Protein AF-R1DLC1-F1 (afdb_monomer)

Radius of gyration: 24.25 Å; Cα contacts (8 Å, |Δi|>4): 440; chains: 1; bounding box: 61×59×60 Å

pLDDT: mean 75.34, std 17.23, range [25.62, 98.38]

Mean predicted aligned error: 12.95 Å

Sequence (355 aa):
MVRDPSIRGDFVLVKIDLKNAYNEIDGSALLRRCSERTRLFEQHHLEGQTCRAETSRGGDSATGTQQGGPPSSGAFCIAIQPELAALDAELRPFGGGAWAEMDDIFALGPAAAVFPAVKRFGEAVKASLNLEMQVSKLECFSPEYNLSHCPWREALGAPVGMVLAGFVDAWLRAQVSSIESYIEKTVLSLRAASPHALWAAIYYSCSAKFDFILRHLPPDQTACGYEGVLFDAITARRARLPARMRGLGLRSLEEVAPAAFCACFVEAAERFLDRSTPGGGSERGFFQMLAPLFGHGAFELPYPNSPRLSRFLSGCTTNVNPLGAQLGQLTPTGESFKRAWEGMQREVRGWILGC

Nearest PDB structures (foldseek):
  6ar1-assembly2_D  TM=4.424E-01  e=2.280E-04  Geobacillus stearothermophilus
  9c0j-assembly1_A  TM=5.362E-01  e=2.524E-03  Klebsiella pneumoniae
  6ar1-assembly1_A  TM=4.364E-01  e=8.011E-04  Geobacillus stearothermophilus
  7r08-assembly2_F  TM=4.008E-01  e=1.805E-02  Escherichia phage P2
  7r08-assembly1_D  TM=3.754E-01  e=3.672E-02  Escherichia phage P2

Foldseek 3Di:
DDDFPLAPLQKKKKWWAWPVQQFAWFPVLLLVLVVVPDPVVVVVVVVVVVVVPPDPDDDPRRGGDPVVPPCRLVSQCSRLVVLQVQLQVQQVVQLWGKDDDRRGIMTMGGLVRNLVSSVVSQVCCCVRTVIHIPQAPMAMDDQRYDPVPRVSNVVSVHDHHDPDDCPVVVVLVVLVVVLVVVLVVLCVVPVVPDPVVNCCCCLVPSVVSVLVSLLQDQLVVSQPWDPPDQPDPVLVVQQCDDVVSVHVVDDTCSVCNLVSNLVVVLVLQLQQQWEADPPGRIDHHDRNSCCQQCPPQQNHDDPPVHVNCVSNLVLQPDPDDPVSVSNDHDDPSSVSNNVSVVVVVVVVVCVVVVD

Secondary structure (DSSP, 8-state):
----SSS-TTEEEEEE-BTTHHHHSBHHHHHHHHHHH-THHHHHHHHHGGGTTS-SS----SB---TT-TTHHHHHHHHHHHHHHHHHHHHGGGT-EEEEETTEEEEEEEHHHHHHHHHHHHHHHHHHH-PPB-GGG-EEE-SSS-GGG-HHHHHHTPPP----TTHHHHHHHHHHHHHHHHHHHHHHHHTTT-HHHHHHIIIIIIHHHHHHHHTTS-TTT-------S--SHHHHHHHTS-GGGTS-----HHHHHHHHHHHHHHHHHTTTS-EE-TTS-EEPPS-GGGHHHH-TTTTTSPTTS--TTHHHHHHTT-S--TTTTTS-SPPHHHHHHHHHHHHHHHHHHHHHH--

Solvent-accessible surface area (backbone atoms only — not comparable to full-atom values): 19764 Å² total; per-residue (Å²): 138,82,79,58,78,67,58,61,54,52,34,33,38,36,38,46,38,53,51,61,52,50,57,49,24,34,32,64,48,33,50,54,46,36,50,77,74,35,74,64,49,62,56,51,55,59,52,58,58,67,69,62,80,84,57,101,61,92,78,87,67,71,43,32,40,61,82,89,42,89,62,32,63,61,47,49,45,56,42,50,42,67,53,49,51,50,43,17,62,68,28,38,87,73,66,24,33,46,52,64,62,77,71,53,30,39,39,34,21,39,44,86,53,40,39,59,42,52,51,51,38,37,54,50,39,30,74,63,30,60,33,49,55,39,42,84,62,27,37,36,42,47,97,68,33,68,59,90,77,31,68,48,39,60,74,62,55,38,46,76,30,78,87,45,93,59,48,68,60,52,50,50,50,51,52,50,53,52,50,52,53,48,49,52,50,48,44,68,68,21,61,85,75,33,65,66,59,34,48,48,48,43,62,73,49,50,44,53,56,51,53,60,53,47,26,75,36,50,48,89,72,40,62,74,71,84,78,76,88,51,92,43,74,64,58,42,55,42,34,41,29,46,60,95,72,78,21,68,50,50,70,60,59,56,79,44,25,42,61,39,23,47,49,46,52,49,62,52,54,63,44,23,40,65,28,62,40,99,86,80,49,74,46,86,31,79,41,59,76,47,32,86,52,36,38,83,66,18,64,52,46,63,84,84,81,28,62,41,56,52,48,40,59,51,57,73,73,39,98,76,38,93,69,40,72,36,59,57,79,68,54,74,64,54,51,44,45,50,55,35,49,56,48,54,53,49,50,56,50,51,56,66,74,71,106

Structure (mmCIF, N/CA/C/O backbone):
data_AF-R1DLC1-F1
#
_entry.id   AF-R1DLC1-F1
#
loop_
_atom_site.group_PDB
_atom_site.id
_atom_site.type_symbol
_atom_site.label_atom_id
_atom_site.label_alt_id
_atom_site.label_comp_id
_atom_site.label_asym_id
_atom_site.label_entity_id
_atom_site.label_seq_id
_atom_site.pdbx_PDB_ins_code
_atom_site.Cartn_x
_atom_site.Cartn_y
_atom_site.Cartn_z
_atom_site.occupancy
_atom_site.B_iso_or_equiv
_atom_site.auth_seq_id
_atom_site.auth_comp_id
_atom_site.auth_asym_id
_atom_site.auth_atom_id
_atom_site.pdbx_PDB_model_num
ATOM 1 N N . MET A 1 1 ? -32.971 -14.373 -6.398 1.00 29.78 1 MET A N 1
ATOM 2 C CA . MET A 1 1 ? -31.915 -13.344 -6.295 1.00 29.78 1 MET A CA 1
ATOM 3 C C . MET A 1 1 ? -30.947 -13.810 -5.218 1.00 29.78 1 MET A C 1
ATOM 5 O O . MET A 1 1 ? -31.178 -13.566 -4.043 1.00 29.78 1 MET A O 1
ATOM 9 N N . VAL A 1 2 ? -29.969 -14.631 -5.593 1.00 25.62 2 VAL A N 1
ATOM 10 C CA . VAL A 1 2 ? -28.980 -15.176 -4.651 1.00 25.62 2 VAL A CA 1
ATOM 11 C C . VAL A 1 2 ? -27.797 -14.216 -4.688 1.00 25.62 2 VAL A C 1
ATOM 13 O O . VAL A 1 2 ? -27.223 -14.023 -5.754 1.00 25.62 2 VAL A O 1
ATOM 16 N N . ARG A 1 3 ? -27.529 -13.534 -3.569 1.00 29.66 3 ARG A N 1
ATOM 17 C CA . ARG A 1 3 ? -26.383 -12.626 -3.425 1.00 29.66 3 ARG A CA 1
ATOM 18 C C . ARG A 1 3 ? -25.085 -13.440 -3.489 1.00 29.66 3 ARG A C 1
ATOM 20 O O . ARG A 1 3 ? -25.012 -14.508 -2.882 1.00 29.66 3 ARG A O 1
ATOM 27 N N . ASP A 1 4 ? -24.117 -12.932 -4.243 1.00 34.25 4 ASP A N 1
ATOM 28 C CA . ASP A 1 4 ? -22.755 -13.455 -4.371 1.00 34.25 4 ASP A CA 1
ATOM 29 C C . ASP A 1 4 ? -22.053 -13.451 -2.988 1.00 34.25 4 ASP A C 1
ATOM 31 O O . ASP A 1 4 ? -22.066 -12.420 -2.317 1.00 34.25 4 ASP A O 1
ATOM 35 N N . PRO A 1 5 ? -21.498 -14.576 -2.493 1.00 36.06 5 PRO A N 1
ATOM 36 C CA . PRO A 1 5 ? -20.772 -14.623 -1.220 1.00 36.06 5 PRO A CA 1
ATOM 37 C C . PRO A 1 5 ? -19.314 -14.131 -1.295 1.00 36.06 5 PRO A C 1
ATOM 39 O O . PRO A 1 5 ? -18.671 -14.033 -0.247 1.00 36.06 5 PRO A O 1
ATOM 42 N N . SER A 1 6 ? -18.761 -13.896 -2.493 1.00 43.94 6 SER A N 1
ATOM 43 C CA . SER A 1 6 ? -17.321 -13.670 -2.702 1.00 43.94 6 SER A CA 1
ATOM 44 C C . SER A 1 6 ? -16.899 -12.202 -2.752 1.00 43.94 6 SER A C 1
ATOM 46 O O . SER A 1 6 ? -15.749 -11.893 -2.436 1.00 43.94 6 SER A O 1
ATOM 48 N N . ILE A 1 7 ? -17.837 -11.290 -3.014 1.00 46.94 7 ILE A N 1
ATOM 49 C CA . ILE A 1 7 ? -17.729 -9.880 -2.641 1.00 46.94 7 ILE A CA 1
ATOM 50 C C . ILE A 1 7 ? -18.758 -9.657 -1.547 1.00 46.94 7 ILE A C 1
ATOM 52 O O . ILE A 1 7 ? -19.966 -9.711 -1.758 1.00 46.94 7 ILE A O 1
ATOM 56 N N . ARG A 1 8 ? -18.277 -9.444 -0.325 1.00 61.12 8 ARG A N 1
ATOM 57 C CA . ARG A 1 8 ? -19.153 -9.007 0.753 1.00 61.12 8 ARG A CA 1
ATOM 58 C C . ARG A 1 8 ? -19.625 -7.598 0.401 1.00 61.12 8 ARG A C 1
ATOM 60 O O . ARG A 1 8 ? -18.868 -6.649 0.559 1.00 61.12 8 ARG A O 1
ATOM 67 N N . GLY A 1 9 ? -20.839 -7.473 -0.135 1.00 68.81 9 GLY A N 1
ATOM 68 C CA . GLY A 1 9 ? -21.377 -6.205 -0.651 1.00 68.81 9 GLY A CA 1
ATOM 69 C C . GLY A 1 9 ? -21.515 -5.081 0.385 1.00 68.81 9 GLY A C 1
ATOM 70 O O . GLY A 1 9 ? -21.886 -3.963 0.045 1.00 68.81 9 GLY A O 1
ATOM 71 N N . ASP A 1 10 ? -21.224 -5.360 1.655 1.00 82.81 10 ASP A N 1
ATOM 72 C CA . ASP A 1 10 ? -21.096 -4.403 2.750 1.00 82.81 10 ASP A CA 1
ATOM 73 C C . ASP A 1 10 ? -19.661 -3.896 2.979 1.00 82.81 10 ASP A C 1
ATOM 75 O O . ASP A 1 10 ? -19.463 -2.995 3.799 1.00 82.81 10 ASP A O 1
ATOM 79 N N . PHE A 1 11 ? -18.660 -4.442 2.282 1.00 87.69 11 PHE A N 1
ATOM 80 C CA . PHE A 1 11 ? -17.260 -4.071 2.464 1.00 87.69 11 PHE A CA 1
ATOM 81 C C . PHE A 1 11 ? -16.917 -2.740 1.801 1.00 87.69 11 PHE A C 1
ATOM 83 O O . PHE A 1 11 ? -17.331 -2.431 0.682 1.00 87.69 11 PHE A O 1
ATOM 90 N N . VAL A 1 12 ? -16.087 -1.974 2.499 1.00 88.38 12 VAL A N 1
ATOM 91 C CA . VAL A 1 12 ? -15.518 -0.708 2.048 1.00 88.38 12 VAL A CA 1
ATOM 92 C C . VAL A 1 12 ? -14.023 -0.697 2.340 1.00 88.38 12 VAL A C 1
ATOM 94 O O . VAL A 1 12 ? -13.579 -1.213 3.367 1.00 88.38 12 VAL A O 1
ATOM 97 N N . LEU A 1 13 ? -13.262 -0.098 1.433 1.00 89.50 13 LEU A N 1
ATOM 98 C CA . LEU A 1 13 ? -11.863 0.257 1.618 1.00 89.50 13 LEU A CA 1
ATOM 99 C C . LEU A 1 13 ? -11.786 1.747 1.954 1.00 89.50 13 LEU A C 1
ATOM 101 O O . LEU A 1 13 ? -12.406 2.565 1.272 1.00 89.50 13 LEU A O 1
ATOM 105 N N . VAL A 1 14 ? -11.017 2.098 2.979 1.00 91.75 14 VAL A N 1
ATOM 106 C CA . VAL A 1 14 ? -10.722 3.483 3.350 1.00 91.75 14 VAL A CA 1
ATOM 107 C C . VAL A 1 14 ? -9.212 3.680 3.325 1.00 91.75 14 VAL A C 1
ATOM 109 O O . VAL A 1 14 ? -8.498 3.031 4.090 1.00 91.75 14 VAL A O 1
ATOM 112 N N . LYS A 1 15 ? -8.733 4.574 2.457 1.00 92.75 15 LYS A N 1
ATOM 113 C CA . LYS A 1 15 ? -7.376 5.117 2.519 1.00 92.75 15 LYS A CA 1
ATOM 114 C C . LYS A 1 15 ? -7.360 6.261 3.529 1.00 92.75 15 LYS A C 1
ATOM 116 O O . LYS A 1 15 ? -8.155 7.197 3.419 1.00 92.75 15 LYS A O 1
ATOM 121 N N . ILE A 1 16 ? -6.476 6.161 4.511 1.00 94.88 16 ILE A N 1
ATOM 122 C CA . ILE A 1 16 ? -6.302 7.123 5.591 1.00 94.88 16 ILE A CA 1
ATOM 123 C C . ILE A 1 16 ? -5.122 8.035 5.266 1.00 94.88 16 ILE A C 1
ATOM 125 O O . ILE A 1 16 ? -4.061 7.559 4.879 1.00 94.88 16 ILE A O 1
ATOM 129 N N . ASP A 1 17 ? -5.319 9.340 5.449 1.00 94.19 17 ASP A N 1
ATOM 130 C CA . ASP A 1 17 ? -4.299 10.366 5.243 1.00 94.19 17 ASP A CA 1
ATOM 131 C C . ASP A 1 17 ? -3.955 11.029 6.584 1.00 94.19 17 ASP A C 1
ATOM 133 O O . ASP A 1 17 ? -4.841 11.494 7.315 1.00 94.19 17 ASP A O 1
ATOM 137 N N . LEU A 1 18 ? -2.664 11.050 6.917 1.00 94.62 18 LEU A N 1
ATOM 138 C CA . LEU A 1 18 ? -2.126 11.741 8.084 1.00 94.62 18 LEU A CA 1
ATOM 139 C C . LEU A 1 18 ? -1.407 13.010 7.640 1.00 94.62 18 LEU A C 1
ATOM 141 O O . LEU A 1 18 ? -0.585 13.011 6.723 1.00 94.62 18 LEU A O 1
ATOM 145 N N . LYS A 1 19 ? -1.686 14.115 8.324 1.00 92.75 19 LYS A N 1
ATOM 146 C CA . LYS A 1 19 ? -1.098 15.403 7.992 1.00 92.75 19 LYS A CA 1
ATOM 147 C C . LYS A 1 19 ? 0.399 15.406 8.234 1.00 92.75 19 LYS A C 1
ATOM 149 O O . LYS A 1 19 ? 0.847 15.372 9.375 1.00 92.75 19 LYS A O 1
ATOM 154 N N . ASN A 1 20 ? 1.148 15.506 7.135 1.00 87.75 20 ASN A N 1
ATOM 155 C CA . ASN A 1 20 ? 2.583 15.767 7.136 1.00 87.75 20 ASN A CA 1
ATOM 156 C C . ASN A 1 20 ? 3.329 14.867 8.141 1.00 87.75 20 ASN A C 1
ATOM 158 O O . ASN A 1 20 ? 4.095 15.342 8.983 1.00 87.75 20 ASN A O 1
ATOM 162 N N . ALA A 1 21 ? 3.033 13.565 8.074 1.00 86.56 21 ALA A N 1
ATOM 163 C CA . ALA A 1 21 ? 3.223 12.621 9.170 1.00 86.56 21 ALA A CA 1
ATOM 164 C C . ALA A 1 21 ? 4.661 12.589 9.712 1.00 86.56 21 ALA A C 1
ATOM 166 O O . ALA A 1 21 ? 4.888 12.553 10.919 1.00 86.56 21 ALA A O 1
ATOM 167 N N . TYR A 1 22 ? 5.644 12.693 8.819 1.00 82.25 22 TYR A N 1
ATOM 168 C CA . TYR A 1 22 ? 7.058 12.733 9.176 1.00 82.25 22 TYR A CA 1
ATOM 169 C C . TYR A 1 22 ? 7.457 13.973 9.964 1.00 82.25 22 TYR A C 1
ATOM 171 O O . TYR A 1 22 ? 8.281 13.864 10.864 1.00 82.25 22 TYR A O 1
ATOM 179 N N . ASN A 1 23 ? 6.907 15.137 9.629 1.00 80.44 23 ASN A N 1
ATOM 180 C CA . ASN A 1 23 ? 7.313 16.411 10.217 1.00 80.44 23 ASN A CA 1
ATOM 181 C C . ASN A 1 23 ? 6.499 16.755 11.477 1.00 80.44 23 ASN A C 1
ATOM 183 O O . ASN A 1 23 ? 7.003 17.452 12.356 1.00 80.44 23 ASN A O 1
ATOM 187 N N . GLU A 1 24 ? 5.254 16.277 11.569 1.00 86.81 24 GLU A N 1
ATOM 188 C CA . GLU A 1 24 ? 4.325 16.620 12.657 1.00 86.81 24 GLU A CA 1
ATOM 189 C C . GLU A 1 24 ? 4.295 15.597 13.806 1.00 86.81 24 GLU A C 1
ATOM 191 O O . GLU A 1 24 ? 3.749 15.902 14.865 1.00 86.81 24 GLU A O 1
ATOM 196 N N . ILE A 1 25 ? 4.892 14.409 13.641 1.00 86.50 25 ILE A N 1
ATOM 197 C CA . ILE A 1 25 ? 4.914 13.383 14.696 1.00 86.50 25 ILE A CA 1
ATOM 198 C C . ILE A 1 25 ? 5.629 13.878 15.960 1.00 86.50 25 ILE A C 1
ATOM 200 O O . ILE A 1 25 ? 6.669 14.534 15.888 1.00 86.50 25 ILE A O 1
ATOM 204 N N . ASP A 1 26 ? 5.095 13.547 17.134 1.00 85.75 26 ASP A N 1
ATOM 205 C CA . ASP A 1 26 ? 5.721 13.889 18.411 1.00 85.75 26 ASP A CA 1
ATOM 206 C C . ASP A 1 26 ? 7.071 13.171 18.583 1.00 85.75 26 ASP A C 1
ATOM 208 O O . ASP A 1 26 ? 7.145 11.937 18.616 1.00 85.75 26 ASP A O 1
ATOM 212 N N . GLY A 1 27 ? 8.152 13.949 18.707 1.00 78.50 27 GLY A N 1
ATOM 213 C CA . GLY A 1 27 ? 9.508 13.407 18.778 1.00 78.50 27 GLY A CA 1
ATOM 214 C C . GLY A 1 27 ? 9.747 12.590 20.048 1.00 78.50 27 GLY A C 1
ATOM 215 O O . GLY A 1 27 ? 10.421 11.561 20.008 1.00 78.50 27 GLY A O 1
ATOM 216 N N . SER A 1 28 ? 9.148 12.991 21.173 1.00 79.31 28 SER A N 1
ATOM 217 C CA . SER A 1 28 ? 9.313 12.296 22.453 1.00 79.31 28 SER A CA 1
ATOM 218 C C . SER A 1 28 ? 8.623 10.929 22.456 1.00 79.31 28 SER A C 1
ATOM 220 O O . SER A 1 28 ? 9.203 9.930 22.892 1.00 79.31 28 SER A O 1
ATOM 222 N N . ALA A 1 29 ? 7.411 10.857 21.902 1.00 84.25 29 ALA A N 1
ATOM 223 C CA . ALA A 1 29 ? 6.642 9.634 21.769 1.00 84.25 29 ALA A CA 1
ATOM 224 C C . ALA A 1 29 ? 7.327 8.660 20.808 1.00 84.25 29 ALA A C 1
ATOM 226 O O . ALA A 1 29 ? 7.430 7.471 21.120 1.00 84.25 29 ALA A O 1
ATOM 227 N N . LEU A 1 30 ? 7.843 9.169 19.686 1.00 84.69 30 LEU A N 1
ATOM 228 C CA . LEU A 1 30 ? 8.610 8.396 18.716 1.00 84.69 30 LEU A CA 1
ATOM 229 C C . LEU A 1 30 ? 9.878 7.805 19.341 1.00 84.69 30 LEU A C 1
ATOM 231 O O . LEU A 1 30 ? 10.089 6.596 19.244 1.00 84.69 30 LEU A O 1
ATOM 235 N N . LEU A 1 31 ? 10.689 8.620 20.023 1.00 79.94 31 LEU A N 1
ATOM 236 C CA . LEU A 1 31 ? 11.930 8.160 20.655 1.00 79.94 31 LEU A CA 1
ATOM 237 C C . LEU A 1 31 ? 11.670 7.119 21.739 1.00 79.94 31 LEU A C 1
ATOM 239 O O . LEU A 1 31 ? 12.340 6.088 21.763 1.00 79.94 31 LEU A O 1
ATOM 243 N N . ARG A 1 32 ? 10.657 7.345 22.582 1.00 83.44 32 ARG A N 1
ATOM 244 C CA . ARG A 1 32 ? 10.232 6.380 23.602 1.00 83.44 32 ARG A CA 1
ATOM 245 C C . ARG A 1 32 ? 9.831 5.040 22.979 1.00 83.44 32 ARG A C 1
ATOM 247 O O . ARG A 1 32 ? 10.292 3.996 23.423 1.00 83.44 32 ARG A O 1
ATOM 254 N N . ARG A 1 33 ? 9.005 5.047 21.927 1.00 87.19 33 ARG A N 1
ATOM 255 C CA . ARG A 1 33 ? 8.583 3.803 21.252 1.00 87.19 33 ARG A CA 1
ATOM 256 C C . ARG A 1 33 ? 9.750 3.085 20.579 1.00 87.19 33 ARG A C 1
ATOM 258 O O . ARG A 1 33 ? 9.797 1.857 20.561 1.00 87.19 33 ARG A O 1
ATOM 265 N N . CYS A 1 34 ? 10.706 3.837 20.041 1.00 81.50 34 CYS A N 1
ATOM 266 C CA . CYS A 1 34 ? 11.904 3.263 19.444 1.00 81.50 34 CYS A CA 1
ATOM 267 C C . CYS A 1 34 ? 12.819 2.613 20.493 1.00 81.50 34 CYS A C 1
ATOM 269 O O . CYS A 1 34 ? 13.268 1.485 20.274 1.00 81.50 34 CYS A O 1
ATOM 271 N N . SER A 1 35 ? 13.050 3.266 21.638 1.00 78.56 35 SER A N 1
ATOM 272 C CA . SER A 1 35 ? 13.906 2.725 22.706 1.00 78.56 35 SER A CA 1
ATOM 273 C C . SER A 1 35 ? 13.321 1.465 23.355 1.00 78.56 35 SER A C 1
ATOM 275 O O . SER A 1 35 ? 14.067 0.557 23.722 1.00 78.56 35 SER A O 1
ATOM 277 N N . GLU A 1 36 ? 11.991 1.343 23.404 1.00 81.94 36 GLU A N 1
ATOM 278 C CA . GLU A 1 36 ? 11.291 0.129 23.851 1.00 81.94 36 GLU A CA 1
ATOM 279 C C . GLU A 1 36 ? 11.505 -1.081 22.920 1.00 81.94 36 GLU A C 1
ATOM 281 O O . GLU A 1 36 ? 11.394 -2.228 23.357 1.00 81.94 36 GLU A O 1
ATOM 286 N N . ARG A 1 37 ? 11.802 -0.855 21.632 1.00 75.38 37 ARG A N 1
ATOM 287 C CA . ARG A 1 37 ? 11.969 -1.921 20.627 1.00 75.38 37 ARG A CA 1
ATOM 288 C C . ARG A 1 37 ? 13.419 -2.280 20.362 1.00 75.38 37 ARG A C 1
ATOM 290 O O . ARG A 1 37 ? 13.716 -3.448 20.117 1.00 75.38 37 ARG A O 1
ATOM 297 N N . THR A 1 38 ? 14.317 -1.302 20.372 1.00 64.75 38 THR A N 1
ATOM 298 C CA . THR A 1 38 ? 15.733 -1.545 20.116 1.00 64.75 38 THR A CA 1
ATOM 299 C C . THR A 1 38 ? 16.614 -0.480 20.753 1.00 64.75 38 THR A C 1
ATOM 301 O O . THR A 1 38 ? 16.413 0.718 20.568 1.00 64.75 38 THR A O 1
ATOM 304 N N . ARG A 1 39 ? 17.669 -0.928 21.443 1.00 56.41 39 ARG A N 1
ATOM 305 C CA . ARG A 1 39 ? 18.716 -0.041 21.979 1.00 56.41 39 ARG A CA 1
ATOM 306 C C . ARG A 1 39 ? 19.553 0.627 20.878 1.00 56.41 39 ARG A C 1
ATOM 308 O O . ARG A 1 39 ? 20.238 1.603 21.147 1.00 56.41 39 ARG A O 1
ATOM 315 N N . LEU A 1 40 ? 19.488 0.133 19.636 1.00 51.81 40 LEU A N 1
ATOM 316 C CA . LEU A 1 40 ? 20.232 0.689 18.495 1.00 51.81 40 LEU A CA 1
ATOM 317 C C . LEU A 1 40 ? 19.690 2.050 18.036 1.00 51.81 40 LEU A C 1
ATOM 319 O O . LEU A 1 40 ? 20.424 2.833 17.436 1.00 51.81 40 LEU A O 1
ATOM 323 N N . PHE A 1 41 ? 18.420 2.358 18.321 1.00 52.22 41 PHE A N 1
ATOM 324 C CA . PHE A 1 41 ? 17.830 3.625 17.888 1.00 52.22 41 PHE A CA 1
ATOM 325 C C . PHE A 1 41 ? 18.401 4.823 18.656 1.00 52.22 41 PHE A C 1
ATOM 327 O O . PHE A 1 41 ? 18.549 5.902 18.086 1.00 52.22 41 PHE A O 1
ATOM 334 N N . GLU A 1 42 ? 18.794 4.621 19.918 1.00 52.50 42 GLU A N 1
ATOM 335 C CA . GLU A 1 42 ? 19.488 5.639 20.715 1.00 52.50 42 GLU A CA 1
ATOM 336 C C . GLU A 1 42 ? 20.831 6.023 20.071 1.00 52.50 42 GLU A C 1
ATOM 338 O O . GLU A 1 42 ? 21.136 7.210 19.970 1.00 52.50 42 GLU A O 1
ATOM 343 N N . GLN A 1 43 ? 21.590 5.051 19.544 1.00 49.50 43 GLN A N 1
ATOM 344 C CA . GLN A 1 43 ? 22.858 5.316 18.850 1.00 49.50 43 GLN A CA 1
ATOM 345 C C . GLN A 1 43 ? 22.655 6.047 17.514 1.00 49.50 43 GLN A C 1
ATOM 347 O O . GLN A 1 43 ? 23.344 7.029 17.251 1.00 49.50 43 GLN A O 1
ATOM 352 N N . HIS A 1 44 ? 21.676 5.643 16.697 1.00 51.47 44 HIS A N 1
ATOM 353 C CA . HIS A 1 44 ? 21.456 6.278 15.392 1.00 51.47 44 HIS A CA 1
ATOM 354 C C . HIS A 1 44 ? 20.755 7.638 15.459 1.00 51.47 44 HIS A C 1
ATOM 356 O O . HIS A 1 44 ? 20.963 8.461 14.571 1.00 51.47 44 HIS A O 1
ATOM 362 N N . HIS A 1 45 ? 19.946 7.924 16.484 1.00 51.94 45 HIS A N 1
ATOM 363 C CA . HIS A 1 45 ? 19.397 9.271 16.662 1.00 51.94 45 HIS A CA 1
ATOM 364 C C . HIS A 1 45 ? 20.482 10.263 17.116 1.00 51.94 45 HIS A C 1
ATOM 366 O O . HIS A 1 45 ? 20.506 11.401 16.645 1.00 51.94 45 HIS A O 1
ATOM 372 N N . LEU A 1 46 ? 21.436 9.812 17.943 1.00 49.59 46 LEU A N 1
ATOM 373 C CA . LEU A 1 46 ? 22.647 10.572 18.276 1.00 49.59 46 LEU A CA 1
ATOM 374 C C . LEU A 1 46 ? 23.532 10.809 17.037 1.00 49.59 46 LEU A C 1
ATOM 376 O O . LEU A 1 46 ? 24.041 11.912 16.856 1.00 49.59 46 LEU A O 1
ATOM 380 N N . GLU A 1 47 ? 23.654 9.829 16.136 1.00 42.59 47 GLU A N 1
ATOM 381 C CA . GLU A 1 47 ? 24.388 9.983 14.866 1.00 42.59 47 GLU A CA 1
ATOM 382 C C . GLU A 1 47 ? 23.610 10.784 13.796 1.00 42.59 47 GLU A C 1
ATOM 384 O O . GLU A 1 47 ? 24.198 11.468 12.957 1.00 42.59 47 GLU A O 1
ATOM 389 N N . GLY A 1 48 ? 22.276 10.794 13.829 1.00 44.94 48 GLY A N 1
ATOM 390 C CA . GLY A 1 48 ? 21.449 11.656 12.976 1.00 44.94 48 GLY A CA 1
ATOM 391 C C . GLY A 1 48 ? 21.603 13.141 13.320 1.00 44.94 48 GLY A C 1
ATOM 392 O O . GLY A 1 48 ? 21.518 13.999 12.442 1.00 44.94 48 GLY A O 1
ATOM 393 N N . GLN A 1 49 ? 21.937 13.455 14.577 1.00 47.69 49 GLN A N 1
ATOM 394 C CA . GLN A 1 49 ? 22.346 14.805 14.966 1.00 47.69 49 GLN A CA 1
ATOM 395 C C . GLN A 1 49 ? 23.719 15.201 14.394 1.00 47.69 49 GLN A C 1
ATOM 397 O O . GLN A 1 49 ? 23.988 16.396 14.285 1.00 47.69 49 GLN A O 1
ATOM 402 N N . THR A 1 50 ? 24.572 14.259 13.964 1.00 37.69 50 THR A N 1
ATOM 403 C CA . THR A 1 50 ? 25.853 14.583 13.301 1.00 37.69 50 THR A CA 1
ATOM 404 C C . THR A 1 50 ? 25.725 15.029 11.840 1.00 37.69 50 THR A C 1
ATOM 406 O O . THR A 1 50 ? 26.689 15.563 11.298 1.00 37.69 5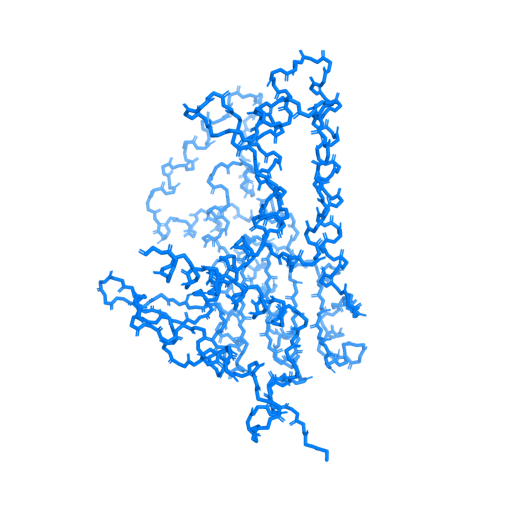0 THR A O 1
ATOM 409 N N . CYS A 1 51 ? 24.538 14.971 11.220 1.00 34.38 51 CYS A N 1
ATOM 410 C CA . CYS A 1 51 ? 24.279 15.663 9.945 1.00 34.38 51 CYS A CA 1
ATOM 411 C C . CYS A 1 51 ? 24.065 17.190 10.104 1.00 34.38 51 CYS A C 1
ATOM 413 O O . CYS A 1 51 ? 23.744 17.875 9.136 1.00 34.38 51 CYS A O 1
ATOM 415 N N . ARG A 1 52 ? 24.293 17.759 11.301 1.00 43.06 52 ARG A N 1
ATOM 416 C CA . ARG A 1 52 ? 24.223 19.204 11.627 1.00 43.06 52 ARG A CA 1
ATOM 417 C C . ARG A 1 52 ? 25.303 20.095 10.972 1.00 43.06 52 ARG A C 1
ATOM 419 O O . ARG A 1 52 ? 25.477 21.233 11.398 1.00 43.06 52 ARG A O 1
ATOM 426 N N . ALA A 1 53 ? 26.028 19.641 9.950 1.00 36.12 53 ALA A N 1
ATOM 427 C CA . ALA A 1 53 ? 27.131 20.422 9.380 1.00 36.12 53 ALA A CA 1
ATOM 428 C C . ALA A 1 53 ? 26.718 21.521 8.371 1.00 36.12 53 ALA A C 1
ATOM 430 O O . ALA A 1 53 ? 27.561 22.349 8.039 1.00 36.12 53 ALA A O 1
ATOM 431 N N . GLU A 1 54 ? 25.463 21.586 7.898 1.00 38.81 54 GLU A N 1
ATOM 432 C CA . GLU A 1 54 ? 25.101 22.497 6.786 1.00 38.81 54 GLU A CA 1
ATOM 433 C C . GLU A 1 54 ? 24.146 23.655 7.127 1.00 38.81 54 GLU A C 1
ATOM 435 O O . GLU A 1 54 ? 23.965 24.552 6.305 1.00 38.81 54 GLU A O 1
ATOM 440 N N . THR A 1 55 ? 23.576 23.730 8.336 1.00 39.84 55 THR A N 1
ATOM 441 C CA . THR A 1 55 ? 22.710 24.866 8.714 1.00 39.84 55 THR A CA 1
ATOM 442 C C . THR A 1 55 ? 23.117 25.466 10.055 1.00 39.84 55 THR A C 1
ATOM 444 O O . THR A 1 55 ? 23.077 24.809 11.090 1.00 39.84 55 THR A O 1
ATOM 447 N N . SER A 1 56 ? 23.476 26.748 10.041 1.00 36.16 56 SER A N 1
ATOM 448 C CA . SER A 1 56 ? 24.066 27.541 11.131 1.00 36.16 56 SER A CA 1
ATOM 449 C C . SER A 1 56 ? 23.135 27.878 12.312 1.00 36.16 56 SER A C 1
ATOM 451 O O . SER A 1 56 ? 23.320 28.897 12.978 1.00 36.16 56 SER A O 1
ATOM 453 N N . ARG A 1 57 ? 22.126 27.053 12.609 1.00 41.09 57 ARG A N 1
ATOM 454 C CA . ARG A 1 57 ? 21.225 27.252 13.756 1.00 41.09 57 ARG A CA 1
ATOM 455 C C . ARG A 1 57 ? 21.062 25.945 14.527 1.00 41.09 57 ARG A C 1
ATOM 457 O O . ARG A 1 57 ? 20.643 24.943 13.958 1.00 41.09 57 ARG A O 1
ATOM 464 N N . GLY A 1 58 ? 21.418 25.969 15.815 1.00 41.09 58 GLY A N 1
ATOM 465 C CA . GLY A 1 58 ? 21.249 24.846 16.741 1.00 41.09 58 GLY A CA 1
ATOM 466 C C . GLY A 1 58 ? 19.804 24.350 16.725 1.00 41.09 58 GLY A C 1
ATOM 467 O O . GLY A 1 58 ? 18.885 25.115 17.001 1.00 41.09 58 GLY A O 1
ATOM 468 N N . GLY A 1 59 ? 19.617 23.102 16.298 1.00 45.91 59 GLY A N 1
ATOM 469 C CA . GLY A 1 59 ? 18.313 22.537 15.958 1.00 45.91 59 GLY A CA 1
ATOM 470 C C . GLY A 1 59 ? 17.795 21.585 17.022 1.00 45.91 59 GLY A C 1
ATOM 471 O O . GLY A 1 59 ? 17.930 20.374 16.858 1.00 45.91 59 GLY A O 1
ATOM 472 N N . ASP A 1 60 ? 17.240 22.106 18.106 1.00 51.91 60 ASP A N 1
ATOM 473 C CA . ASP A 1 60 ? 16.430 21.294 19.012 1.00 51.91 60 ASP A CA 1
ATOM 474 C C . ASP A 1 60 ? 15.017 21.246 18.418 1.00 51.91 60 ASP A C 1
ATOM 476 O O . ASP A 1 60 ? 14.255 22.206 18.526 1.00 51.91 60 ASP A O 1
ATOM 480 N N . SER A 1 61 ? 14.694 20.167 17.697 1.00 54.12 61 SER A N 1
ATOM 481 C CA . SER A 1 61 ? 13.340 19.948 17.177 1.00 54.12 61 SER A CA 1
ATOM 482 C C . SER A 1 61 ? 12.563 19.072 18.150 1.00 54.12 61 SER A C 1
ATOM 484 O O . SER A 1 61 ? 12.969 17.946 18.428 1.00 54.12 61 SER A O 1
ATOM 486 N N . ALA A 1 62 ? 11.445 19.581 18.670 1.00 57.09 62 ALA A N 1
ATOM 487 C CA . ALA A 1 62 ? 10.550 18.817 19.544 1.00 57.09 62 ALA A CA 1
ATOM 488 C C . ALA A 1 62 ? 9.632 17.857 18.758 1.00 57.09 62 ALA A C 1
ATOM 490 O O . ALA A 1 62 ? 9.026 16.954 19.334 1.00 57.09 62 ALA A O 1
ATOM 491 N N . THR A 1 63 ? 9.531 18.050 17.441 1.00 57.31 63 THR A N 1
ATOM 492 C CA . THR A 1 63 ? 8.669 17.283 16.540 1.00 57.31 63 THR A CA 1
ATOM 493 C C . THR A 1 63 ? 9.449 16.765 15.339 1.00 57.31 63 THR A C 1
ATOM 495 O O . THR A 1 63 ? 10.448 17.351 14.912 1.00 57.31 63 THR A O 1
ATOM 498 N N . GLY A 1 64 ? 8.933 15.690 14.765 1.00 59.09 64 GLY A N 1
ATOM 499 C CA . GLY A 1 64 ? 9.303 15.202 13.456 1.00 59.09 64 GLY A CA 1
ATOM 500 C C . GLY A 1 64 ? 10.557 14.336 13.403 1.00 59.09 64 GLY A C 1
ATOM 501 O O . GLY A 1 64 ? 11.406 14.301 14.291 1.00 59.09 64 GLY A O 1
ATOM 502 N N . THR A 1 65 ? 10.666 13.646 12.279 1.00 63.19 65 THR A N 1
ATOM 503 C CA . THR A 1 65 ? 11.897 13.071 11.747 1.00 63.19 65 THR A CA 1
ATOM 504 C C . THR A 1 65 ? 12.243 13.843 10.478 1.00 63.19 65 THR A C 1
ATOM 506 O O . THR A 1 65 ? 11.348 14.312 9.774 1.00 63.19 65 THR A O 1
ATOM 509 N N . GLN A 1 66 ? 13.527 14.014 10.159 1.00 65.88 66 GLN A N 1
ATOM 510 C CA . GLN A 1 66 ? 13.899 14.700 8.921 1.00 65.88 66 GLN A CA 1
ATOM 511 C C . GLN A 1 66 ? 13.432 13.866 7.722 1.00 65.88 66 GLN A C 1
ATOM 513 O O . GLN A 1 66 ? 13.915 12.750 7.518 1.00 65.88 66 GLN A O 1
ATOM 518 N N . GLN A 1 67 ? 12.492 14.377 6.926 1.00 62.59 67 GLN A N 1
ATOM 519 C CA . GLN A 1 67 ? 12.018 13.674 5.735 1.00 62.59 67 GLN A CA 1
ATOM 520 C C . GLN A 1 67 ? 13.181 13.448 4.754 1.00 62.59 67 GLN A C 1
ATOM 522 O O . GLN A 1 67 ? 13.965 14.355 4.483 1.00 62.59 67 GLN A O 1
ATOM 527 N N . GLY A 1 68 ? 13.323 12.216 4.259 1.00 62.72 68 GLY A N 1
ATOM 528 C CA . GLY A 1 68 ? 14.478 11.798 3.451 1.00 62.72 68 GLY A CA 1
ATOM 529 C C . GLY A 1 68 ? 15.711 11.388 4.267 1.00 62.72 68 GLY A C 1
ATOM 530 O O . GLY A 1 68 ? 16.674 10.881 3.697 1.00 62.72 68 GLY A O 1
ATOM 531 N N . GLY A 1 69 ? 15.676 11.545 5.593 1.00 65.12 69 GLY A N 1
ATOM 532 C CA . GLY A 1 69 ? 16.667 10.965 6.491 1.00 65.12 69 GLY A CA 1
ATOM 533 C C . GLY A 1 69 ? 16.592 9.431 6.470 1.00 65.12 69 GLY A C 1
ATOM 534 O O . GLY A 1 69 ? 15.491 8.886 6.588 1.00 65.12 69 GLY A O 1
ATOM 535 N N . PRO A 1 70 ? 17.728 8.710 6.381 1.00 64.06 70 PRO A N 1
ATOM 536 C CA . PRO A 1 70 ? 17.736 7.247 6.368 1.00 64.06 70 PRO A CA 1
ATOM 537 C C . PRO A 1 70 ? 16.948 6.561 7.504 1.00 64.06 70 PRO A C 1
ATOM 539 O O . PRO A 1 70 ? 16.266 5.577 7.216 1.00 64.06 70 PRO A O 1
ATOM 542 N N . PRO A 1 71 ? 16.968 7.036 8.772 1.00 73.50 71 PRO A N 1
ATOM 543 C CA . PRO A 1 71 ? 16.241 6.356 9.846 1.00 73.50 71 PRO A CA 1
ATOM 544 C C . PRO A 1 71 ? 14.752 6.731 9.917 1.00 73.50 71 PRO A C 1
ATOM 546 O O . PRO A 1 71 ? 13.997 6.065 10.624 1.00 73.50 71 PRO A O 1
ATOM 549 N N . SER A 1 72 ? 14.315 7.779 9.214 1.00 75.94 72 SER A N 1
ATOM 550 C CA . SER A 1 72 ? 13.029 8.445 9.449 1.00 75.94 72 SER A CA 1
ATOM 551 C C . SER A 1 72 ? 11.826 7.532 9.215 1.00 75.94 72 SER A C 1
ATOM 553 O O . SER A 1 72 ? 10.963 7.423 10.084 1.00 75.94 72 SER A O 1
ATOM 555 N N . SER A 1 73 ? 11.791 6.806 8.091 1.00 81.94 73 SER A N 1
ATOM 556 C CA . SER A 1 73 ? 10.685 5.880 7.791 1.00 81.94 73 SER A CA 1
ATOM 557 C C . SER A 1 73 ? 10.635 4.703 8.756 1.00 81.94 73 SER A C 1
ATOM 559 O O . SER A 1 73 ? 9.556 4.323 9.198 1.00 81.94 73 SER A O 1
ATOM 561 N N . GLY A 1 74 ? 11.791 4.160 9.146 1.00 82.94 74 GLY A N 1
ATOM 562 C CA . GLY A 1 74 ? 11.844 3.088 10.141 1.00 82.94 74 GLY A CA 1
ATOM 563 C C . GLY A 1 74 ? 11.310 3.544 11.500 1.00 82.94 74 GLY A C 1
ATOM 564 O O . GLY A 1 74 ? 10.496 2.849 12.106 1.00 82.94 74 GLY A O 1
ATOM 565 N N . ALA A 1 75 ? 11.715 4.738 11.943 1.00 81.81 75 ALA A N 1
ATOM 566 C CA . ALA A 1 75 ? 11.243 5.345 13.186 1.00 81.81 75 ALA A CA 1
ATOM 567 C C . ALA A 1 75 ? 9.728 5.559 13.180 1.00 81.81 75 ALA A C 1
ATOM 569 O O . ALA A 1 75 ? 9.043 5.198 14.135 1.00 81.81 75 ALA A O 1
ATOM 570 N N . PHE A 1 76 ? 9.211 6.124 12.085 1.00 87.81 76 PHE A N 1
ATOM 571 C CA . PHE A 1 76 ? 7.787 6.369 11.909 1.00 87.81 76 PHE A CA 1
ATOM 572 C C . PHE A 1 76 ? 6.988 5.063 11.984 1.00 87.81 76 PHE A C 1
ATOM 574 O O . PHE A 1 76 ? 6.039 4.970 12.762 1.00 87.81 76 PHE A O 1
ATOM 581 N N . CYS A 1 77 ? 7.420 4.029 11.254 1.00 90.06 77 CYS A N 1
ATOM 582 C CA . CYS A 1 77 ? 6.772 2.720 11.271 1.00 90.06 77 CYS A CA 1
ATOM 583 C C . CYS A 1 77 ? 6.763 2.100 12.674 1.00 90.06 77 CYS A C 1
ATOM 585 O O . CYS A 1 77 ? 5.732 1.599 13.112 1.00 90.06 77 CYS A O 1
ATOM 587 N N . ILE A 1 78 ? 7.878 2.163 13.413 1.00 88.19 78 ILE A N 1
ATOM 588 C CA . ILE A 1 78 ? 7.928 1.686 14.806 1.00 88.19 78 ILE A CA 1
ATOM 589 C C . ILE A 1 78 ? 6.947 2.470 15.677 1.00 88.19 78 ILE A C 1
ATOM 591 O O . ILE A 1 78 ? 6.236 1.877 16.493 1.00 88.19 78 ILE A O 1
ATOM 595 N N . ALA A 1 79 ? 6.914 3.792 15.503 1.00 89.94 79 ALA A N 1
ATOM 596 C CA . ALA A 1 79 ? 6.072 4.665 16.289 1.00 89.94 79 ALA A CA 1
ATOM 597 C C . ALA A 1 79 ? 4.591 4.361 16.055 1.00 89.94 79 ALA A C 1
ATOM 599 O O . ALA A 1 79 ? 3.901 4.153 17.035 1.00 89.94 79 ALA A O 1
ATOM 600 N N . ILE A 1 80 ? 4.095 4.270 14.821 1.00 94.31 80 ILE A N 1
ATOM 601 C CA . ILE A 1 80 ? 2.655 4.097 14.538 1.00 94.31 80 ILE A CA 1
ATOM 602 C C . ILE A 1 80 ? 2.130 2.660 14.696 1.00 94.31 80 ILE A C 1
ATOM 604 O O . ILE A 1 80 ? 0.920 2.433 14.761 1.00 94.31 80 ILE A O 1
ATOM 608 N N . GLN A 1 81 ? 3.028 1.673 14.774 1.00 93.88 81 GLN A N 1
ATOM 609 C CA . GLN A 1 81 ? 2.667 0.255 14.785 1.00 93.88 81 GLN A CA 1
ATOM 610 C C . GLN A 1 81 ? 1.607 -0.145 15.833 1.00 93.88 81 GLN A C 1
ATOM 612 O O . GLN A 1 81 ? 0.763 -0.978 15.495 1.00 93.88 81 GLN A O 1
ATOM 617 N N . PRO A 1 82 ? 1.605 0.370 17.083 1.00 95.31 82 PRO A N 1
ATOM 618 C CA . PRO A 1 82 ? 0.590 -0.003 18.070 1.00 95.31 82 PRO A CA 1
ATOM 619 C C . PRO A 1 82 ? -0.838 0.351 17.634 1.00 95.31 82 PRO A C 1
ATOM 621 O O . PRO A 1 82 ? -1.732 -0.488 17.741 1.00 95.31 82 PRO A O 1
ATOM 624 N N . GLU A 1 83 ? -1.054 1.557 17.106 1.00 97.38 83 GLU A N 1
ATOM 625 C CA . GLU A 1 83 ? -2.367 2.013 16.642 1.00 97.38 83 GLU A CA 1
ATOM 626 C C . GLU A 1 83 ? -2.796 1.264 15.379 1.00 97.38 83 GLU A C 1
ATOM 628 O O . GLU A 1 83 ? -3.952 0.855 15.269 1.00 97.38 83 GLU A O 1
ATOM 633 N N . LEU A 1 84 ? -1.861 1.015 14.455 1.00 96.69 84 LEU A N 1
ATOM 634 C CA . LEU A 1 84 ? -2.136 0.226 13.254 1.00 96.69 84 LEU A CA 1
ATOM 635 C C . LEU A 1 84 ? -2.534 -1.216 13.606 1.00 96.69 84 LEU A C 1
ATOM 637 O O . LEU A 1 84 ? -3.496 -1.749 13.055 1.00 96.69 84 LEU A O 1
ATOM 641 N N . ALA A 1 85 ? -1.833 -1.840 14.557 1.00 95.12 85 ALA A N 1
ATOM 642 C CA . ALA A 1 85 ? -2.145 -3.189 15.021 1.00 95.12 85 ALA A CA 1
ATOM 643 C C . ALA A 1 85 ? -3.507 -3.262 15.729 1.00 95.12 85 ALA A C 1
ATOM 645 O O . ALA A 1 85 ? -4.212 -4.261 15.586 1.00 95.12 85 ALA A O 1
ATOM 646 N N . ALA A 1 86 ? -3.891 -2.218 16.470 1.00 97.50 86 ALA A N 1
ATOM 647 C CA . ALA A 1 86 ? -5.208 -2.130 17.092 1.00 97.50 86 ALA A CA 1
ATOM 648 C C . ALA A 1 86 ? -6.324 -2.020 16.042 1.00 97.50 86 ALA A C 1
ATOM 650 O O . ALA A 1 86 ? -7.313 -2.747 16.131 1.00 97.50 86 ALA A O 1
ATOM 651 N N . LEU A 1 87 ? -6.138 -1.177 15.019 1.00 97.88 87 LEU A N 1
ATOM 652 C CA . LEU A 1 87 ? -7.071 -1.049 13.898 1.00 97.88 87 LEU A CA 1
ATOM 653 C C . LEU A 1 87 ? -7.232 -2.377 13.140 1.00 97.88 87 LEU A C 1
ATOM 655 O O . LEU A 1 87 ? -8.351 -2.821 12.892 1.00 97.88 87 LEU A O 1
ATOM 659 N N . ASP A 1 88 ? -6.123 -3.046 12.823 1.00 95.44 88 ASP A N 1
ATOM 660 C CA . ASP A 1 88 ? -6.137 -4.364 12.184 1.00 95.44 88 ASP A CA 1
ATOM 661 C C . ASP A 1 88 ? -6.870 -5.412 13.041 1.00 95.44 88 ASP A C 1
ATOM 663 O O . ASP A 1 88 ? -7.747 -6.121 12.542 1.00 95.44 88 ASP A O 1
ATOM 667 N N . ALA A 1 89 ? -6.562 -5.487 14.340 1.00 94.94 89 ALA A N 1
ATOM 668 C CA . ALA A 1 89 ? -7.195 -6.425 15.263 1.00 94.94 89 ALA A CA 1
ATOM 669 C C . ALA A 1 89 ? -8.710 -6.205 15.386 1.00 94.94 89 ALA A C 1
ATOM 671 O O . ALA A 1 89 ? -9.454 -7.175 15.529 1.00 94.94 89 ALA A O 1
ATOM 672 N N . GLU A 1 90 ? -9.168 -4.956 15.306 1.00 96.38 90 GLU A N 1
ATOM 673 C CA . GLU A 1 90 ? -10.583 -4.599 15.391 1.00 96.38 90 GLU A CA 1
ATOM 674 C C . GLU A 1 90 ? -11.381 -5.052 14.156 1.00 96.38 90 GLU A C 1
ATOM 676 O O . GLU A 1 90 ? -12.516 -5.515 14.276 1.00 96.38 90 GLU A O 1
ATOM 681 N N . LEU A 1 91 ? -10.781 -4.966 12.965 1.00 94.00 91 LEU A N 1
ATOM 682 C CA . LEU A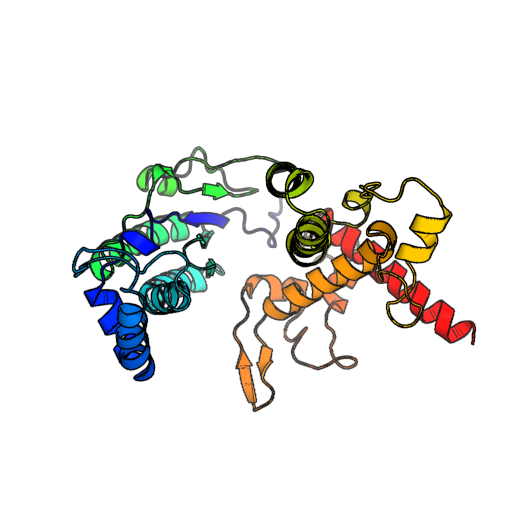 1 91 ? -11.437 -5.318 11.699 1.00 94.00 91 LEU A CA 1
ATOM 683 C C . LEU A 1 91 ? -11.381 -6.817 11.388 1.00 94.00 91 LEU A C 1
ATOM 685 O O . LEU A 1 91 ? -12.216 -7.346 10.644 1.00 94.00 91 LEU A O 1
ATOM 689 N N . ARG A 1 92 ? -10.430 -7.525 11.998 1.00 88.94 92 ARG A N 1
ATOM 690 C CA . ARG A 1 92 ? -10.170 -8.947 11.766 1.00 88.94 92 ARG A CA 1
ATOM 691 C C . ARG A 1 92 ? -11.371 -9.877 11.982 1.00 88.94 92 ARG A C 1
ATOM 693 O O . ARG A 1 92 ? -11.582 -10.733 11.121 1.00 88.94 92 ARG A O 1
ATOM 700 N N . PRO A 1 93 ? -12.190 -9.747 13.048 1.00 89.06 93 PRO A N 1
ATOM 701 C CA . PRO A 1 93 ? -13.349 -10.620 13.264 1.00 89.06 93 PRO A CA 1
ATOM 702 C C . PRO A 1 93 ? -14.377 -10.543 12.134 1.00 89.06 93 PRO A C 1
ATOM 704 O O . PRO A 1 93 ? -15.139 -11.481 11.914 1.00 89.06 93 PRO A O 1
ATOM 707 N N . PHE A 1 94 ? -14.378 -9.439 11.385 1.00 86.56 94 PHE A N 1
ATOM 708 C CA . PHE A 1 94 ? -15.269 -9.237 10.253 1.00 86.56 94 PHE A CA 1
ATOM 709 C C . PHE A 1 94 ? -14.704 -9.786 8.940 1.00 86.56 94 PHE A C 1
ATOM 711 O O . PHE A 1 94 ? -15.404 -9.739 7.934 1.00 86.56 94 PHE A O 1
ATOM 718 N N . GLY A 1 95 ? -13.484 -10.332 8.924 1.00 81.38 95 GLY A N 1
ATOM 719 C CA . GLY A 1 95 ? -12.762 -10.695 7.698 1.00 81.38 95 GLY A CA 1
ATOM 720 C C . GLY A 1 95 ? -12.097 -9.499 7.006 1.00 81.38 95 GLY A C 1
ATOM 721 O O . GLY A 1 95 ? -11.672 -9.619 5.859 1.00 81.38 95 GLY A O 1
ATOM 722 N N . GLY A 1 96 ? -12.047 -8.355 7.692 1.00 87.62 96 GLY A N 1
ATOM 723 C CA . GLY A 1 96 ? -11.318 -7.162 7.289 1.00 87.62 96 GLY A CA 1
ATOM 724 C C . GLY A 1 96 ? -9.893 -7.126 7.846 1.00 87.62 96 GLY A C 1
ATOM 725 O O . GLY A 1 96 ? -9.393 -8.118 8.381 1.00 87.62 96 GLY A O 1
ATOM 726 N N . GLY A 1 97 ? -9.250 -5.968 7.734 1.00 91.81 97 GLY A N 1
ATOM 727 C CA . GLY A 1 97 ? -7.900 -5.736 8.245 1.00 91.81 97 GLY A CA 1
ATOM 728 C C . GLY A 1 97 ? -7.406 -4.323 7.959 1.00 91.81 97 GLY A C 1
ATOM 729 O O . GLY A 1 97 ? -8.110 -3.528 7.326 1.00 91.81 97 GLY A O 1
ATOM 730 N N . ALA A 1 98 ? -6.197 -4.025 8.432 1.00 94.31 98 ALA A N 1
ATOM 731 C CA . ALA A 1 98 ? -5.518 -2.775 8.127 1.00 94.31 98 ALA A CA 1
ATOM 732 C C . ALA A 1 98 ? -4.044 -2.984 7.781 1.00 94.31 98 ALA A C 1
ATOM 734 O O . ALA A 1 98 ? -3.364 -3.836 8.355 1.00 94.31 98 ALA A O 1
ATOM 735 N N . TRP A 1 99 ? -3.560 -2.181 6.837 1.00 92.44 99 TRP A N 1
ATOM 736 C CA . TRP A 1 99 ? -2.208 -2.247 6.285 1.00 92.44 99 TRP A CA 1
ATOM 737 C C . TRP A 1 99 ? -1.667 -0.845 6.076 1.00 92.44 99 TRP A C 1
ATOM 739 O O . TRP A 1 99 ? -2.440 0.095 5.922 1.00 92.44 99 TRP A O 1
ATOM 749 N N . ALA A 1 100 ? -0.348 -0.706 6.055 1.00 90.00 100 ALA A N 1
ATOM 750 C CA . ALA A 1 100 ? 0.281 0.574 5.788 1.00 90.00 100 ALA A CA 1
ATOM 751 C C . ALA A 1 100 ? 1.558 0.403 4.969 1.00 90.00 100 ALA A C 1
ATOM 753 O O . ALA A 1 100 ? 2.332 -0.530 5.200 1.00 90.00 100 ALA A O 1
ATOM 754 N N . GLU A 1 101 ? 1.784 1.339 4.057 1.00 85.81 101 GLU A N 1
ATOM 755 C CA . GLU A 1 101 ? 3.088 1.628 3.477 1.00 85.81 101 GLU A CA 1
ATOM 756 C C . GLU A 1 101 ? 3.543 2.978 4.032 1.00 85.81 101 GLU A C 1
ATOM 758 O O . GLU A 1 101 ? 3.140 4.030 3.551 1.00 85.81 101 GLU A O 1
ATOM 763 N N . MET A 1 102 ? 4.356 2.947 5.092 1.00 87.31 102 MET A N 1
ATOM 764 C CA . MET A 1 102 ? 4.705 4.155 5.849 1.00 87.31 102 MET A CA 1
ATOM 765 C C . MET A 1 102 ? 3.435 4.883 6.336 1.00 87.31 102 MET A C 1
ATOM 767 O O . MET A 1 102 ? 2.704 4.320 7.151 1.00 87.31 102 MET A O 1
ATOM 771 N N . ASP A 1 103 ? 3.181 6.113 5.884 1.00 87.69 103 ASP A N 1
ATOM 772 C CA . ASP A 1 103 ? 2.011 6.926 6.229 1.00 87.69 103 ASP A CA 1
ATOM 773 C C . ASP A 1 103 ? 0.775 6.666 5.351 1.00 87.69 103 ASP A C 1
ATOM 775 O O . ASP A 1 103 ? -0.326 7.059 5.741 1.00 87.69 103 ASP A O 1
ATOM 779 N N . ASP A 1 104 ? 0.913 5.947 4.232 1.00 90.06 104 ASP A N 1
ATOM 780 C CA . ASP A 1 104 ? -0.219 5.501 3.416 1.00 90.06 104 ASP A CA 1
ATOM 781 C C . ASP A 1 104 ? -0.898 4.290 4.077 1.00 90.06 104 ASP A C 1
ATOM 783 O O . ASP A 1 104 ? -0.465 3.144 3.929 1.00 90.06 104 ASP A O 1
ATOM 787 N N . ILE A 1 105 ? -1.976 4.541 4.824 1.00 94.50 105 ILE A N 1
ATOM 788 C CA . ILE A 1 105 ? -2.680 3.523 5.617 1.00 94.50 105 ILE A CA 1
ATOM 789 C C . ILE A 1 105 ? -4.009 3.149 4.954 1.00 94.50 105 ILE A C 1
ATOM 791 O O . ILE A 1 105 ? -4.748 3.999 4.464 1.00 94.50 105 ILE A O 1
ATOM 795 N N . PHE A 1 106 ? -4.354 1.866 4.986 1.00 94.12 106 PHE A N 1
ATOM 796 C CA . PHE A 1 106 ? -5.553 1.299 4.382 1.00 94.12 106 PHE A CA 1
ATOM 797 C C . PHE A 1 106 ? -6.322 0.463 5.401 1.00 94.12 106 PHE A C 1
ATOM 799 O O . PHE A 1 106 ? -5.731 -0.349 6.109 1.00 94.12 106 PHE A O 1
ATOM 806 N N . ALA A 1 107 ? -7.644 0.619 5.435 1.00 94.81 107 ALA A N 1
ATOM 807 C CA . ALA A 1 107 ? -8.555 -0.160 6.268 1.00 94.81 107 ALA A CA 1
ATOM 808 C C . ALA A 1 107 ? -9.665 -0.786 5.415 1.00 94.81 107 ALA A C 1
ATOM 810 O O . ALA A 1 107 ? -10.291 -0.097 4.611 1.00 94.81 107 ALA A O 1
ATOM 811 N N . LEU A 1 108 ? -9.925 -2.079 5.600 1.00 92.38 108 LEU A N 1
ATOM 812 C CA . LEU A 1 108 ? -10.922 -2.844 4.846 1.00 92.38 108 LEU A CA 1
ATOM 813 C C . LEU A 1 108 ? -11.854 -3.605 5.791 1.00 92.38 108 LEU A C 1
ATOM 815 O O . LEU A 1 108 ? -11.404 -4.179 6.779 1.00 92.38 108 LEU A O 1
ATOM 819 N N . GLY A 1 109 ? -13.138 -3.679 5.451 1.00 91.38 109 GLY A N 1
ATOM 820 C CA . GLY A 1 109 ? -14.148 -4.437 6.196 1.00 91.38 109 GLY A CA 1
ATOM 821 C C . GLY A 1 109 ? -15.562 -3.897 5.966 1.00 91.38 109 GLY A C 1
ATOM 822 O O . GLY A 1 109 ? -15.734 -2.992 5.148 1.00 91.38 109 GLY A O 1
ATOM 823 N N . PRO A 1 110 ? -16.581 -4.400 6.689 1.00 92.62 110 PRO A N 1
ATOM 824 C CA . PRO A 1 110 ? -17.937 -3.865 6.623 1.00 92.62 110 PRO A CA 1
ATOM 825 C C . PRO A 1 110 ? -17.965 -2.375 6.947 1.00 92.62 110 PRO A C 1
ATOM 827 O O . PRO A 1 110 ? -17.344 -1.950 7.921 1.00 92.62 110 PRO A O 1
ATOM 830 N N . ALA A 1 111 ? -18.749 -1.587 6.217 1.00 93.12 111 ALA A N 1
ATOM 831 C CA . ALA A 1 111 ? -18.872 -0.152 6.471 1.00 93.12 111 ALA A CA 1
ATOM 832 C C . ALA A 1 111 ? -19.292 0.168 7.925 1.00 93.12 111 ALA A C 1
ATOM 834 O O . ALA A 1 111 ? -18.816 1.145 8.503 1.00 93.12 111 ALA A O 1
ATOM 835 N N . ALA A 1 112 ? -20.096 -0.701 8.551 1.00 94.56 112 ALA A N 1
ATOM 836 C CA . ALA A 1 112 ? -20.505 -0.582 9.954 1.00 94.56 112 ALA A CA 1
ATOM 837 C C . ALA A 1 112 ? -19.347 -0.694 10.952 1.00 94.56 112 ALA A C 1
ATOM 839 O O . ALA A 1 112 ? -19.432 -0.154 12.051 1.00 94.56 112 ALA A O 1
ATOM 840 N N . ALA A 1 113 ? -18.289 -1.412 10.577 1.00 95.94 113 ALA A N 1
ATOM 841 C CA . ALA A 1 113 ? -17.112 -1.636 11.403 1.00 95.94 113 ALA A CA 1
ATOM 842 C C . ALA A 1 113 ? -15.982 -0.663 11.037 1.00 95.94 113 ALA A C 1
ATOM 844 O O . ALA A 1 113 ? -15.418 -0.025 11.920 1.00 95.94 113 ALA A O 1
ATOM 845 N N . VAL A 1 114 ? -15.698 -0.486 9.740 1.00 96.25 114 VAL A N 1
ATOM 846 C CA . VAL A 1 114 ? -14.539 0.279 9.250 1.00 96.25 114 VAL A CA 1
ATOM 847 C C . VAL A 1 114 ? -14.587 1.744 9.649 1.00 96.25 114 VAL A C 1
ATOM 849 O O . VAL A 1 114 ? -13.618 2.240 10.208 1.00 96.25 114 VAL A O 1
ATOM 852 N N . PHE A 1 115 ? -15.687 2.458 9.404 1.00 97.12 115 PHE A N 1
ATOM 853 C CA . PHE A 1 115 ? -15.726 3.897 9.688 1.00 97.12 115 PHE A CA 1
ATOM 854 C C . PHE A 1 115 ? -15.588 4.215 11.190 1.00 97.12 115 PHE A C 1
ATOM 856 O O . PHE A 1 115 ? -14.791 5.094 11.535 1.00 97.12 115 PHE A O 1
ATOM 863 N N . PRO A 1 116 ? -16.270 3.499 12.111 1.00 97.69 116 PRO A N 1
ATOM 864 C CA . PRO A 1 116 ? -16.003 3.646 13.541 1.00 97.69 116 PRO A CA 1
ATOM 865 C C . PRO A 1 116 ? -14.569 3.282 13.946 1.00 97.69 116 PRO A C 1
ATOM 867 O O . PRO A 1 116 ? -14.004 3.967 14.799 1.00 97.69 116 PRO A O 1
ATOM 870 N N . ALA A 1 117 ? -13.981 2.246 13.339 1.00 98.12 117 ALA A N 1
ATOM 871 C CA . ALA A 1 117 ? -12.597 1.844 13.593 1.00 98.12 117 ALA A CA 1
ATOM 872 C C . ALA A 1 117 ? -11.604 2.935 13.169 1.00 98.12 117 ALA A C 1
ATOM 874 O O . ALA A 1 117 ? -10.741 3.331 13.947 1.00 98.12 117 ALA A O 1
ATOM 875 N N . VAL A 1 118 ? -11.777 3.490 11.963 1.00 98.06 118 VAL A N 1
ATOM 876 C CA . VAL A 1 118 ? -10.969 4.594 11.419 1.00 98.06 118 VAL A CA 1
ATOM 877 C C . VAL A 1 118 ? -11.067 5.833 12.307 1.00 98.06 118 VAL A C 1
ATOM 879 O O . VAL A 1 118 ? -10.054 6.475 12.580 1.00 98.06 118 VAL A O 1
ATOM 882 N N . LYS A 1 119 ? -12.264 6.150 12.819 1.00 97.75 119 LYS A N 1
ATOM 883 C CA . LYS A 1 119 ? -12.439 7.249 13.776 1.00 97.75 119 LYS A CA 1
ATOM 884 C C . LYS A 1 119 ? -11.577 7.048 15.026 1.00 97.75 119 LYS A C 1
ATOM 886 O O . LYS A 1 119 ? -10.807 7.937 15.383 1.00 97.75 119 LYS A O 1
ATOM 891 N N . ARG A 1 120 ? -11.679 5.873 15.659 1.00 98.12 120 ARG A N 1
ATOM 892 C CA . ARG A 1 120 ? -10.898 5.536 16.861 1.00 98.12 120 ARG A CA 1
ATOM 893 C C . ARG A 1 120 ? -9.402 5.502 16.589 1.00 98.12 120 ARG A C 1
ATOM 895 O O . ARG A 1 120 ? -8.628 5.946 17.428 1.00 98.12 120 ARG A O 1
ATOM 902 N N . PHE A 1 121 ? -8.998 5.013 15.420 1.00 98.38 121 PHE A N 1
ATOM 903 C CA . PHE A 1 121 ? -7.610 5.053 14.979 1.00 98.38 121 PHE A CA 1
ATOM 904 C C . PHE A 1 121 ? -7.089 6.494 14.926 1.00 98.38 121 PHE A C 1
ATOM 906 O O . PHE A 1 121 ? -6.069 6.788 15.542 1.00 98.38 121 PHE A O 1
ATOM 913 N N . GLY A 1 122 ? -7.814 7.411 14.275 1.00 97.56 122 GLY A N 1
ATOM 914 C CA . GLY A 1 122 ? -7.434 8.825 14.218 1.00 97.56 122 GLY A CA 1
ATOM 915 C C . GLY A 1 122 ? -7.348 9.481 15.602 1.00 97.56 122 GLY A C 1
ATOM 916 O O . GLY A 1 122 ? -6.391 10.201 15.884 1.00 97.56 122 GLY A O 1
ATOM 917 N N . GLU A 1 123 ? -8.301 9.190 16.492 1.00 98.12 123 GLU A N 1
ATOM 918 C CA . GLU A 1 123 ? -8.290 9.661 17.886 1.00 98.12 123 GLU A CA 1
ATOM 919 C C . GLU A 1 123 ? -7.074 9.122 18.662 1.00 98.12 123 GLU A C 1
ATOM 921 O O . GLU A 1 123 ? -6.390 9.882 19.351 1.00 98.12 123 GLU A O 1
ATOM 926 N N . ALA A 1 124 ? -6.762 7.831 18.517 1.00 98.00 124 ALA A N 1
ATOM 927 C CA . ALA A 1 124 ? -5.626 7.189 19.173 1.00 98.00 124 ALA A CA 1
ATOM 928 C C . ALA A 1 124 ? -4.282 7.712 18.650 1.00 98.00 124 ALA A C 1
ATOM 930 O O . ALA A 1 124 ? -3.382 7.996 19.442 1.00 98.00 124 ALA A O 1
ATOM 931 N N . VAL A 1 125 ? -4.150 7.897 17.334 1.00 97.12 125 VAL A N 1
ATOM 932 C CA . VAL A 1 125 ? -2.962 8.477 16.691 1.00 97.12 125 VAL A CA 1
ATOM 933 C C . VAL A 1 125 ? -2.750 9.921 17.148 1.00 97.12 125 VAL A C 1
ATOM 935 O O . VAL A 1 125 ? -1.631 10.293 17.508 1.00 97.12 125 VAL A O 1
ATOM 938 N N . LYS A 1 126 ? -3.819 10.721 17.245 1.00 97.25 126 LYS A N 1
ATOM 939 C CA . LYS A 1 126 ? -3.719 12.085 17.773 1.00 97.25 126 LYS A CA 1
ATOM 940 C C . LYS A 1 126 ? -3.298 12.099 19.239 1.00 97.25 126 LYS A C 1
ATOM 942 O O . LYS A 1 126 ? -2.432 12.885 19.612 1.00 97.25 126 LYS A O 1
ATOM 947 N N . ALA A 1 127 ? -3.874 11.229 20.063 1.00 97.00 127 ALA A N 1
ATOM 948 C CA . ALA A 1 127 ? -3.567 11.168 21.489 1.00 97.00 127 ALA A CA 1
ATOM 949 C C . ALA A 1 127 ? -2.140 10.674 21.782 1.00 97.00 127 ALA A C 1
ATOM 951 O O . ALA A 1 127 ? -1.512 11.135 22.732 1.00 97.00 127 ALA A O 1
ATOM 952 N N . SER A 1 128 ? -1.630 9.730 20.989 1.00 94.69 128 SER A N 1
ATOM 953 C CA . SER A 1 128 ? -0.351 9.059 21.253 1.00 94.69 128 SER A CA 1
ATOM 954 C C . SER A 1 128 ? 0.850 9.681 20.543 1.00 94.69 128 SER A C 1
ATOM 956 O O . SER A 1 128 ? 1.951 9.652 21.092 1.00 94.69 128 SER A O 1
ATOM 958 N N . LEU A 1 129 ? 0.644 10.216 19.337 1.00 93.56 129 LEU A N 1
ATOM 959 C CA . LEU A 1 129 ? 1.697 10.693 18.437 1.00 93.56 129 LEU A CA 1
ATOM 960 C C . LEU A 1 129 ? 1.522 12.160 18.031 1.00 93.56 129 LEU A C 1
ATOM 962 O O . LEU A 1 129 ? 2.327 12.671 17.258 1.00 93.56 129 LEU A O 1
ATOM 966 N N . ASN A 1 130 ? 0.471 12.830 18.518 1.00 94.06 130 ASN A N 1
ATOM 967 C CA . ASN A 1 130 ? 0.083 14.192 18.139 1.00 94.06 130 ASN A CA 1
ATOM 968 C C . ASN A 1 130 ? -0.216 14.389 16.635 1.00 94.06 130 ASN A C 1
ATOM 970 O O . ASN A 1 130 ? -0.380 15.520 16.175 1.00 94.06 130 ASN A O 1
ATOM 974 N N . LEU A 1 131 ? -0.376 13.303 15.877 1.00 95.25 131 LEU A N 1
ATOM 975 C CA . LEU A 1 131 ? -0.644 13.348 14.442 1.00 95.25 131 LEU A CA 1
ATOM 976 C C . LEU A 1 131 ? -2.126 13.569 14.140 1.00 95.25 131 LEU A C 1
ATOM 978 O O . LEU A 1 131 ? -3.005 12.974 14.760 1.00 95.25 131 LEU A O 1
ATOM 982 N N . GLU A 1 132 ? -2.404 14.439 13.173 1.00 95.88 132 GLU A N 1
ATOM 983 C CA . GLU A 1 132 ? -3.761 14.772 12.745 1.00 95.88 132 GLU A CA 1
ATOM 984 C C . GLU A 1 132 ? -4.170 13.932 11.527 1.00 95.88 132 GLU A C 1
ATOM 986 O O . GLU A 1 132 ? -3.518 13.976 10.485 1.00 95.88 132 GLU A O 1
ATOM 991 N N . MET A 1 133 ? -5.274 13.189 11.642 1.00 96.69 133 MET A N 1
ATOM 992 C CA . MET A 1 133 ? -5.897 12.512 10.502 1.00 96.69 133 MET A CA 1
ATOM 993 C C . MET A 1 133 ? -6.704 13.518 9.674 1.00 96.69 133 MET A C 1
ATOM 995 O O . MET A 1 133 ? -7.651 14.128 10.177 1.00 96.69 133 MET A O 1
ATOM 999 N N . GLN A 1 134 ? -6.368 13.673 8.392 1.00 94.38 134 GLN A N 1
ATOM 1000 C CA . GLN A 1 134 ? -7.057 14.597 7.490 1.00 94.38 134 GLN A CA 1
ATOM 1001 C C . GLN A 1 134 ? -8.329 13.947 6.945 1.00 94.38 134 GLN A C 1
ATOM 1003 O O . GLN A 1 134 ? -8.344 13.380 5.856 1.00 94.38 134 GLN A O 1
ATOM 1008 N N . VAL A 1 135 ? -9.429 14.075 7.692 1.00 92.81 135 VAL A N 1
ATOM 1009 C CA . VAL A 1 135 ? -10.742 13.517 7.317 1.00 92.81 135 VAL A CA 1
ATOM 1010 C C . VAL A 1 135 ? -11.162 13.906 5.891 1.00 92.81 135 VAL A C 1
ATOM 1012 O O . VAL A 1 135 ? -11.685 13.078 5.150 1.00 92.81 135 VAL A O 1
ATOM 1015 N N . SER A 1 136 ? -10.890 15.147 5.475 1.00 90.50 136 SER A N 1
ATOM 1016 C CA . SER A 1 136 ? -11.221 15.660 4.137 1.00 90.50 136 SER A CA 1
ATOM 1017 C C . SER A 1 136 ? -10.407 15.039 2.997 1.00 90.50 136 SER A C 1
ATOM 1019 O O . SER A 1 136 ? -10.772 15.222 1.838 1.00 90.50 136 SER A O 1
ATOM 1021 N N . LYS A 1 137 ? -9.322 14.323 3.311 1.00 90.25 137 LYS A N 1
ATOM 1022 C CA . LYS A 1 137 ? -8.454 13.621 2.357 1.00 90.25 137 LYS A CA 1
ATOM 1023 C C . LYS A 1 137 ? -8.591 12.103 2.415 1.00 90.25 137 LYS A C 1
ATOM 1025 O O . LYS A 1 137 ? -7.887 11.410 1.691 1.00 90.25 137 LYS A O 1
ATOM 1030 N N . LEU A 1 138 ? -9.489 11.579 3.251 1.00 91.00 138 LEU A N 1
ATOM 1031 C CA . LEU A 1 138 ? -9.792 10.152 3.235 1.00 91.00 138 LEU A CA 1
ATOM 1032 C C . LEU A 1 138 ? -10.375 9.769 1.876 1.00 91.00 138 LEU A C 1
ATOM 1034 O O . LEU A 1 138 ? -11.268 10.446 1.369 1.00 91.00 138 LEU A O 1
ATOM 1038 N N . GLU A 1 139 ? -9.931 8.651 1.316 1.00 88.19 139 GLU A N 1
ATOM 1039 C CA . GLU A 1 139 ? -10.504 8.113 0.082 1.00 88.19 139 GLU A CA 1
ATOM 1040 C C . GLU A 1 139 ? -11.272 6.834 0.405 1.00 88.19 139 GLU A C 1
ATOM 1042 O O . GLU A 1 139 ? -10.718 5.884 0.954 1.00 88.19 139 GLU A O 1
ATOM 1047 N N . CYS A 1 140 ? -12.566 6.809 0.082 1.00 87.44 140 CYS A N 1
ATOM 1048 C CA . CYS A 1 140 ? -13.429 5.655 0.327 1.0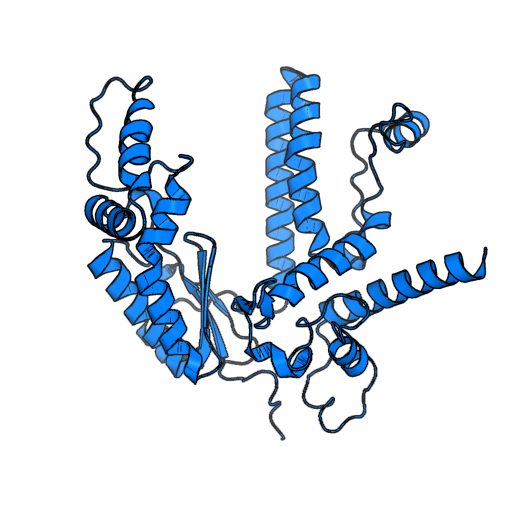0 87.44 140 CYS A CA 1
ATOM 1049 C C . CYS A 1 140 ? -13.791 4.973 -0.992 1.00 87.44 140 CYS A C 1
ATOM 1051 O O . CYS A 1 140 ? -14.239 5.643 -1.924 1.00 87.44 140 CYS A O 1
ATOM 1053 N N . PHE A 1 141 ? -13.676 3.648 -1.041 1.00 83.31 141 PHE A N 1
ATOM 1054 C CA . PHE A 1 141 ? -13.997 2.841 -2.214 1.00 83.31 141 PHE A CA 1
ATOM 1055 C C . PHE A 1 141 ? -14.845 1.621 -1.842 1.00 83.31 141 PHE A C 1
ATOM 1057 O O . PHE A 1 141 ? -14.577 0.931 -0.859 1.00 83.31 141 PHE A O 1
ATOM 1064 N N . SER A 1 142 ? -15.864 1.334 -2.650 1.00 81.31 142 SER A N 1
ATOM 1065 C CA . SER A 1 142 ? -16.567 0.052 -2.652 1.00 81.31 142 SER A CA 1
ATOM 1066 C C . SER A 1 142 ? -17.196 -0.187 -4.024 1.00 81.31 142 SER A C 1
ATOM 1068 O O . SER A 1 142 ? -17.780 0.748 -4.578 1.00 81.31 142 SER A O 1
ATO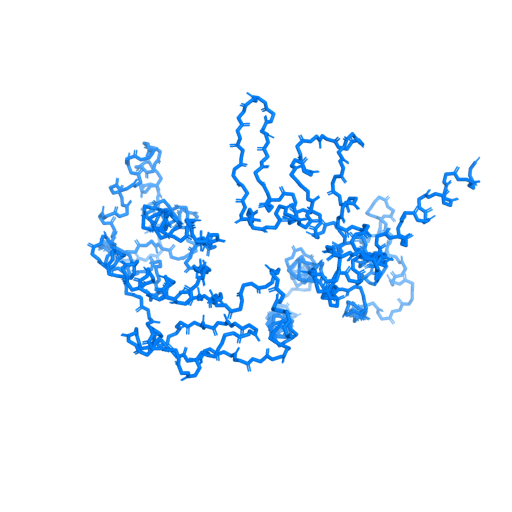M 1070 N N . PRO A 1 143 ? -17.097 -1.405 -4.583 1.00 71.50 143 PRO A N 1
ATOM 1071 C CA . PRO A 1 143 ? -17.738 -1.733 -5.853 1.00 71.50 143 PRO A CA 1
ATOM 1072 C C . PRO A 1 143 ? -19.260 -1.902 -5.729 1.00 71.50 143 PRO A C 1
ATOM 1074 O O . PRO A 1 143 ? -19.972 -1.697 -6.707 1.00 71.50 143 PRO A O 1
ATOM 1077 N N . GLU A 1 144 ? -19.763 -2.268 -4.545 1.00 75.81 144 GLU A N 1
ATOM 1078 C CA . GLU A 1 144 ? -21.172 -2.639 -4.340 1.00 75.81 144 GLU A CA 1
ATOM 1079 C C . GLU A 1 144 ? -21.872 -1.809 -3.259 1.00 75.81 144 GLU A C 1
ATOM 1081 O O . GLU A 1 144 ? -23.081 -1.574 -3.341 1.00 75.81 144 GLU A O 1
ATOM 1086 N N . TYR A 1 145 ? -21.136 -1.345 -2.244 1.00 82.00 145 TYR A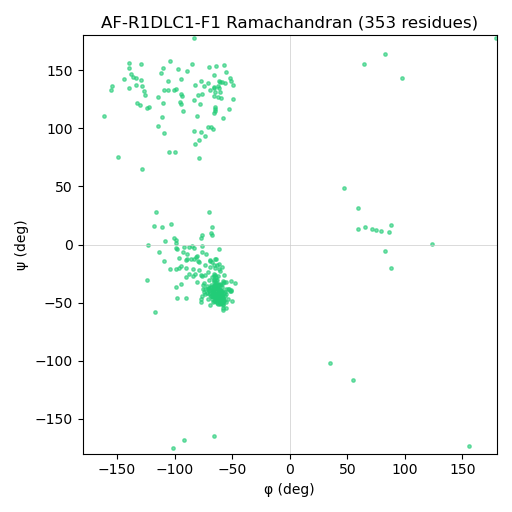 N 1
ATOM 1087 C CA . TYR A 1 145 ? -21.729 -0.604 -1.142 1.00 82.00 145 TYR A CA 1
ATOM 1088 C C . TYR A 1 145 ? -21.976 0.856 -1.528 1.00 82.00 145 TYR A C 1
ATOM 1090 O O . TYR A 1 145 ? -21.072 1.572 -1.965 1.00 82.00 145 TYR A O 1
ATOM 1098 N N . ASN A 1 146 ? -23.200 1.336 -1.303 1.00 85.19 146 ASN A N 1
ATOM 1099 C CA . ASN A 1 146 ? -23.560 2.719 -1.595 1.00 85.19 146 ASN A CA 1
ATOM 1100 C C . ASN A 1 146 ? -22.944 3.685 -0.568 1.00 85.19 146 ASN A C 1
ATOM 1102 O O . ASN A 1 146 ? -23.524 3.973 0.481 1.00 85.19 146 ASN A O 1
ATOM 1106 N N . LEU A 1 147 ? -21.765 4.217 -0.896 1.00 86.38 147 LEU A N 1
ATOM 1107 C CA . LEU A 1 147 ? -21.052 5.190 -0.068 1.00 86.38 147 LEU A CA 1
ATOM 1108 C C . LEU A 1 147 ? -21.783 6.536 0.053 1.00 86.38 147 LEU A C 1
ATOM 1110 O O . LEU A 1 147 ? -21.631 7.209 1.075 1.00 86.38 147 LEU A O 1
ATOM 1114 N N . SER A 1 148 ? -22.598 6.916 -0.935 1.00 85.62 148 SER A N 1
ATOM 1115 C CA . SER A 1 148 ? -23.316 8.199 -0.946 1.00 85.62 148 SER A CA 1
ATOM 1116 C C . SER A 1 148 ? -24.326 8.324 0.191 1.00 85.62 148 SER A C 1
ATOM 1118 O O . SER A 1 148 ? -24.519 9.426 0.688 1.00 85.62 148 SER A O 1
ATOM 1120 N N . HIS A 1 149 ? -24.908 7.206 0.637 1.00 84.94 149 HIS A N 1
ATOM 1121 C CA . HIS A 1 149 ? -25.873 7.147 1.744 1.00 84.94 149 HIS A CA 1
ATOM 1122 C C . HIS A 1 149 ? -25.351 6.326 2.932 1.00 84.94 149 HIS A C 1
ATOM 1124 O O . HIS A 1 149 ? -26.119 5.692 3.654 1.00 84.94 149 HIS A O 1
ATOM 1130 N N . CYS A 1 150 ? -24.030 6.277 3.110 1.00 89.81 150 CYS A N 1
ATOM 1131 C CA . CYS A 1 150 ? -23.411 5.548 4.208 1.00 89.81 150 CYS A CA 1
ATOM 1132 C C . CYS A 1 150 ? -23.459 6.377 5.508 1.00 89.81 150 CYS A C 1
ATOM 1134 O O . CYS A 1 150 ? -22.692 7.339 5.626 1.00 89.81 150 CYS A O 1
ATOM 1136 N N . PRO A 1 151 ? -24.262 5.992 6.523 1.00 93.56 151 PRO A N 1
ATOM 1137 C CA . PRO A 1 151 ? -24.420 6.794 7.740 1.00 93.56 151 PRO A CA 1
ATOM 1138 C C . PRO A 1 151 ? -23.120 6.891 8.545 1.00 93.56 151 PRO A C 1
ATOM 1140 O O . PRO A 1 151 ? -22.827 7.916 9.152 1.00 93.56 151 PRO A O 1
ATOM 1143 N N . TRP A 1 152 ? -22.303 5.836 8.534 1.00 94.50 152 TRP A N 1
ATOM 1144 C CA . TRP A 1 152 ? -21.044 5.808 9.279 1.00 94.50 152 TRP A CA 1
ATOM 1145 C C . TRP A 1 152 ? -19.961 6.671 8.622 1.00 94.50 152 TRP A C 1
ATOM 1147 O O . TRP A 1 152 ? -19.165 7.290 9.325 1.00 94.50 152 TRP A O 1
ATOM 1157 N N . ARG A 1 153 ? -19.969 6.767 7.285 1.00 94.06 153 ARG A N 1
ATOM 1158 C CA . ARG A 1 153 ? -19.118 7.697 6.528 1.00 94.06 153 ARG A CA 1
ATOM 1159 C C . ARG A 1 153 ? -19.498 9.140 6.840 1.00 94.06 153 ARG A C 1
ATOM 1161 O O . ARG A 1 153 ? -18.626 9.950 7.139 1.00 94.06 153 ARG A O 1
ATOM 1168 N N . GLU A 1 154 ? -20.794 9.448 6.782 1.00 92.56 154 GLU A N 1
ATOM 1169 C CA . GLU A 1 154 ? -21.323 10.782 7.081 1.00 92.56 154 GLU A CA 1
ATOM 1170 C C . GLU A 1 154 ? -20.998 11.204 8.515 1.00 92.56 154 GLU A C 1
ATOM 1172 O O . GLU A 1 154 ? -20.531 12.318 8.729 1.00 92.56 154 GLU A O 1
ATOM 1177 N N . ALA A 1 155 ? -21.139 10.290 9.479 1.00 93.06 155 ALA A N 1
ATOM 1178 C CA . ALA A 1 155 ? -20.768 10.533 10.871 1.00 93.06 155 ALA A CA 1
ATOM 1179 C C . ALA A 1 155 ? -19.262 10.791 11.069 1.00 93.06 155 ALA A C 1
ATOM 1181 O O . ALA A 1 155 ? -18.885 11.512 11.993 1.00 93.06 155 ALA A O 1
ATOM 1182 N N . LEU A 1 156 ? -18.401 10.207 10.226 1.00 91.81 156 LEU A N 1
ATOM 1183 C CA . LEU A 1 156 ? -16.965 10.501 10.210 1.00 91.81 156 LEU A CA 1
ATOM 1184 C C . LEU A 1 156 ? -16.651 11.819 9.482 1.00 91.81 156 LEU A C 1
ATOM 1186 O O . LEU A 1 156 ? -15.597 12.396 9.719 1.00 91.81 156 LEU A O 1
ATOM 1190 N N . GLY A 1 157 ? -17.536 12.296 8.603 1.00 89.50 157 GLY A N 1
ATOM 1191 C CA . GLY A 1 157 ? -17.275 13.424 7.706 1.00 89.50 157 GLY A CA 1
ATOM 1192 C C . GLY A 1 157 ? -16.352 13.078 6.532 1.00 89.50 157 GLY A C 1
ATOM 1193 O O . GLY A 1 157 ? -15.879 13.981 5.845 1.00 89.50 157 GLY A O 1
ATOM 1194 N N . ALA A 1 158 ? -16.084 11.790 6.290 1.00 87.19 158 ALA A N 1
ATOM 1195 C CA . ALA A 1 158 ? -15.214 11.350 5.201 1.00 87.19 158 ALA A CA 1
ATOM 1196 C C . ALA A 1 158 ? -15.890 11.621 3.847 1.00 87.19 158 ALA A C 1
ATOM 1198 O O . ALA A 1 158 ? -17.071 11.290 3.693 1.00 87.19 158 ALA A O 1
ATOM 1199 N N . PRO A 1 159 ? -15.205 12.199 2.848 1.00 82.62 159 PRO A N 1
ATOM 1200 C CA . PRO A 1 159 ? -15.803 12.407 1.538 1.00 82.62 159 PRO A CA 1
ATOM 1201 C C . PRO A 1 159 ? -16.128 11.057 0.887 1.00 82.62 159 PRO A C 1
ATOM 1203 O O . PRO A 1 159 ? -15.512 10.026 1.169 1.00 82.62 159 PRO A O 1
ATOM 1206 N N . VAL A 1 160 ? -17.126 11.049 0.003 1.00 72.81 160 VAL A N 1
ATOM 1207 C CA . VAL A 1 160 ? -17.239 9.944 -0.952 1.00 72.81 160 VAL A CA 1
ATOM 1208 C C . VAL A 1 160 ? -15.991 10.051 -1.829 1.00 72.81 160 VAL A C 1
ATOM 1210 O O . VAL A 1 160 ? -15.788 11.086 -2.461 1.00 72.81 160 VAL A O 1
ATOM 1213 N N . GLY A 1 161 ? -15.123 9.037 -1.797 1.00 65.19 161 GLY A N 1
ATOM 1214 C CA . GLY A 1 161 ? -13.950 8.992 -2.669 1.00 65.19 161 GLY A CA 1
ATOM 1215 C C . GLY A 1 161 ? -14.352 8.871 -4.143 1.00 65.19 161 GLY A C 1
ATOM 1216 O O . GLY A 1 161 ? -15.512 9.057 -4.518 1.00 65.19 161 GLY A O 1
ATOM 1217 N N . MET A 1 162 ? -13.409 8.510 -5.010 1.00 54.19 162 MET A N 1
ATOM 1218 C CA . MET A 1 162 ? -13.743 8.209 -6.403 1.00 54.19 162 MET A CA 1
ATOM 1219 C C . MET A 1 162 ? -14.565 6.912 -6.502 1.00 54.19 162 MET A C 1
ATOM 1221 O O . MET A 1 162 ? -14.027 5.807 -6.488 1.00 54.19 162 MET A O 1
ATOM 1225 N N . VAL A 1 163 ? -15.882 7.050 -6.671 1.00 51.50 163 VAL A N 1
ATOM 1226 C CA . VAL A 1 163 ? -16.775 5.980 -7.145 1.00 51.50 163 VAL A CA 1
ATOM 1227 C C . VAL A 1 163 ? -16.614 5.888 -8.659 1.00 51.50 163 VAL A C 1
ATOM 1229 O O . VAL A 1 163 ? -17.442 6.394 -9.413 1.00 51.50 163 VAL A O 1
ATOM 1232 N N . LEU A 1 164 ? -15.501 5.332 -9.134 1.00 47.38 164 LEU A N 1
ATOM 1233 C CA . LEU A 1 164 ? -15.285 5.171 -10.569 1.00 47.38 164 LEU A CA 1
ATOM 1234 C C . LEU A 1 164 ? -15.002 3.718 -10.922 1.00 47.38 164 LEU A C 1
ATOM 1236 O O . LEU A 1 164 ? -13.976 3.143 -10.554 1.00 47.38 164 LEU A O 1
ATOM 1240 N N . ALA A 1 165 ? -15.900 3.159 -11.735 1.00 46.72 165 ALA A N 1
ATOM 1241 C CA . ALA A 1 165 ? -15.513 2.130 -12.684 1.00 46.72 165 ALA A CA 1
ATOM 1242 C C . ALA A 1 165 ? -14.282 2.642 -13.457 1.00 46.72 165 ALA A C 1
ATOM 1244 O O . ALA A 1 165 ? -14.300 3.754 -13.986 1.00 46.72 165 ALA A O 1
ATOM 1245 N N . GLY A 1 166 ? -13.193 1.870 -13.455 1.00 50.94 166 GLY A N 1
ATOM 1246 C CA . GLY A 1 166 ? -11.918 2.294 -14.041 1.00 50.94 166 GLY A CA 1
ATOM 1247 C C . GLY A 1 166 ? -10.987 3.077 -13.104 1.00 50.94 166 GLY A C 1
ATOM 1248 O O . GLY A 1 166 ? -10.049 3.695 -13.601 1.00 50.94 166 GLY A O 1
ATOM 1249 N N . PHE A 1 167 ? -11.190 3.052 -11.773 1.00 61.19 167 PHE A N 1
ATOM 1250 C CA . PHE A 1 167 ? -10.223 3.599 -10.799 1.00 61.19 167 PHE A CA 1
ATOM 1251 C C . PHE A 1 167 ? -8.806 3.079 -11.049 1.00 61.19 167 PHE A C 1
ATOM 1253 O O . PHE A 1 167 ? -7.874 3.870 -11.125 1.00 61.19 167 PHE A O 1
ATOM 1260 N N . VAL A 1 168 ? -8.662 1.762 -11.220 1.00 64.00 168 VAL A N 1
ATOM 1261 C CA . VAL A 1 168 ? -7.365 1.124 -11.475 1.00 64.00 168 VAL A CA 1
ATOM 1262 C C . VAL A 1 168 ? -6.726 1.731 -12.725 1.00 64.00 168 VAL A C 1
ATOM 1264 O O . VAL A 1 168 ? -5.604 2.217 -12.650 1.00 64.00 168 VAL A O 1
ATOM 1267 N N . ASP A 1 169 ? -7.465 1.839 -13.830 1.00 63.34 169 ASP A N 1
ATOM 1268 C CA . ASP A 1 169 ? -6.956 2.440 -15.069 1.00 63.34 169 ASP A CA 1
ATOM 1269 C C . ASP A 1 169 ? -6.616 3.932 -14.911 1.00 63.34 169 ASP A C 1
ATOM 1271 O O . ASP A 1 169 ? -5.633 4.417 -15.469 1.00 63.34 169 ASP A O 1
ATOM 1275 N N . ALA A 1 170 ? -7.428 4.691 -14.170 1.00 64.06 170 ALA A N 1
ATOM 1276 C CA . ALA A 1 170 ? -7.179 6.105 -13.899 1.00 64.06 170 ALA A CA 1
ATOM 1277 C C . ALA A 1 170 ? -5.937 6.308 -13.019 1.00 64.06 170 ALA A C 1
ATOM 1279 O O . ALA A 1 170 ? -5.113 7.174 -13.314 1.00 64.06 170 ALA A O 1
ATOM 1280 N N . TRP A 1 171 ? -5.773 5.482 -11.985 1.00 72.25 171 TRP A N 1
ATOM 1281 C CA . TRP A 1 171 ? -4.607 5.487 -11.111 1.00 72.25 171 TRP A CA 1
ATOM 1282 C C . TRP A 1 171 ? -3.346 5.108 -11.884 1.00 72.25 171 TRP A C 1
ATOM 1284 O O . TRP A 1 171 ? -2.356 5.832 -11.824 1.00 72.25 171 TRP A O 1
ATOM 1294 N N . LEU A 1 172 ? -3.400 4.038 -12.683 1.00 68.75 172 LEU A N 1
ATOM 1295 C CA . LEU A 1 172 ? -2.287 3.607 -13.529 1.00 68.75 172 LEU A CA 1
ATOM 1296 C C . LEU A 1 172 ? -1.876 4.706 -14.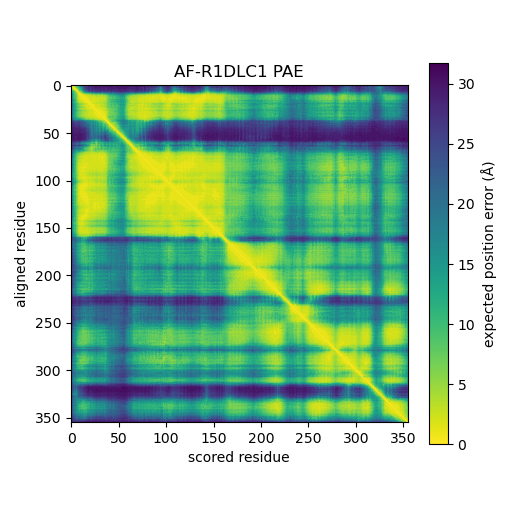513 1.00 68.75 172 LEU A C 1
ATOM 1298 O O . LEU A 1 172 ? -0.690 5.015 -14.614 1.00 68.75 172 LEU A O 1
ATOM 1302 N N . ARG A 1 173 ? -2.838 5.370 -15.169 1.00 68.81 173 ARG A N 1
ATOM 1303 C CA . ARG A 1 173 ? -2.558 6.539 -16.021 1.00 68.81 173 ARG A CA 1
ATOM 1304 C C . ARG A 1 173 ? -1.872 7.666 -15.250 1.00 68.81 173 ARG A C 1
ATOM 1306 O O . ARG A 1 173 ? -0.883 8.206 -15.733 1.00 68.81 173 ARG A O 1
ATOM 1313 N N . ALA A 1 174 ? -2.346 7.993 -14.048 1.00 73.19 174 ALA A N 1
ATOM 1314 C CA . ALA A 1 174 ? -1.726 9.024 -13.217 1.00 73.19 174 ALA A CA 1
ATOM 1315 C C . ALA A 1 174 ? -0.283 8.662 -12.816 1.00 73.19 174 ALA A C 1
ATOM 1317 O O . ALA A 1 174 ? 0.595 9.527 -12.821 1.00 73.19 174 ALA A O 1
ATOM 1318 N N . GLN A 1 175 ? -0.017 7.387 -12.520 1.00 76.69 175 GLN A N 1
ATOM 1319 C CA . GLN A 1 175 ? 1.333 6.906 -12.235 1.00 76.69 175 GLN A CA 1
ATOM 1320 C C . GLN A 1 175 ? 2.257 7.019 -13.452 1.00 76.69 175 GLN A C 1
ATOM 1322 O O . GLN A 1 175 ? 3.376 7.520 -13.319 1.00 76.69 175 GLN A O 1
ATOM 1327 N N . VAL A 1 176 ? 1.784 6.619 -14.638 1.00 72.50 176 VAL A N 1
ATOM 1328 C CA . VAL A 1 176 ? 2.530 6.771 -15.899 1.00 72.50 176 VAL A CA 1
ATOM 1329 C C . VAL A 1 176 ? 2.868 8.241 -16.143 1.00 72.50 176 VAL A C 1
ATOM 1331 O O . VAL A 1 176 ? 4.045 8.570 -16.275 1.00 72.50 176 VAL A O 1
ATOM 1334 N N . SER A 1 177 ? 1.883 9.143 -16.077 1.00 74.81 177 SER A N 1
ATOM 1335 C CA . SER A 1 177 ? 2.113 10.582 -16.269 1.00 74.81 177 SER A CA 1
ATOM 1336 C C . SER A 1 177 ? 3.086 11.179 -15.243 1.00 74.81 177 SER A C 1
ATOM 1338 O O . SER A 1 177 ? 3.867 12.074 -15.568 1.00 74.81 177 SER A O 1
ATOM 1340 N N . SER A 1 178 ? 3.085 10.682 -14.002 1.00 80.94 178 SER A N 1
ATOM 1341 C CA . SER A 1 178 ? 4.051 11.098 -12.976 1.00 80.94 178 SER A CA 1
ATOM 1342 C C . SER A 1 178 ? 5.483 10.689 -13.338 1.00 80.94 178 SER A C 1
ATOM 1344 O O . SER A 1 178 ? 6.417 11.482 -13.181 1.00 80.94 178 SER A O 1
ATOM 1346 N N . ILE A 1 179 ? 5.670 9.473 -13.861 1.00 77.12 179 ILE A N 1
ATOM 1347 C CA . ILE A 1 179 ? 6.979 8.993 -14.319 1.00 77.12 179 ILE A CA 1
ATOM 1348 C C . ILE A 1 179 ? 7.444 9.763 -15.550 1.00 77.12 179 ILE A C 1
ATOM 1350 O O . ILE A 1 179 ? 8.586 10.216 -15.564 1.00 77.12 179 ILE A O 1
ATOM 1354 N N . GLU A 1 180 ? 6.575 9.951 -16.543 1.00 77.62 180 GLU A N 1
ATOM 1355 C CA . GLU A 1 180 ? 6.881 10.736 -17.741 1.00 77.62 180 GLU A CA 1
ATOM 1356 C C . GLU A 1 180 ? 7.334 12.148 -17.359 1.00 77.62 180 GLU A C 1
ATOM 1358 O O . GLU A 1 180 ? 8.426 12.567 -17.741 1.00 77.62 180 GLU A O 1
ATOM 1363 N N . SER A 1 181 ? 6.579 12.833 -16.492 1.00 82.25 181 SER A N 1
ATOM 1364 C CA . SER A 1 181 ? 6.954 14.160 -15.992 1.00 82.25 181 SER A CA 1
ATOM 1365 C C . SER A 1 181 ? 8.311 14.157 -15.281 1.00 82.25 181 SER A C 1
ATOM 1367 O O . SER A 1 181 ? 9.095 15.098 -15.426 1.00 82.25 181 SER A O 1
ATOM 1369 N N . TYR A 1 182 ? 8.608 13.119 -14.493 1.00 82.56 182 TYR A N 1
ATOM 1370 C CA . TYR A 1 182 ? 9.896 12.998 -13.812 1.00 82.56 182 TYR A CA 1
ATOM 1371 C C . TYR A 1 182 ? 11.045 12.806 -14.809 1.00 82.56 182 TYR A C 1
ATOM 1373 O O . TYR A 1 182 ? 12.048 13.513 -14.718 1.00 82.56 182 TYR A O 1
ATOM 1381 N N . ILE A 1 183 ? 10.873 11.925 -15.801 1.00 82.75 183 ILE A N 1
ATOM 1382 C CA . ILE A 1 183 ? 11.845 11.692 -16.877 1.00 82.75 183 ILE A CA 1
ATOM 1383 C C . ILE A 1 183 ? 12.092 12.980 -17.659 1.00 82.75 183 ILE A C 1
ATOM 1385 O O . ILE A 1 183 ? 13.245 13.352 -17.868 1.00 82.75 183 ILE A O 1
ATOM 1389 N N . GLU A 1 184 ? 11.037 13.690 -18.060 1.00 84.06 184 GLU A N 1
ATOM 1390 C CA . GLU A 1 184 ? 11.146 14.958 -18.783 1.00 84.06 184 GLU A CA 1
ATOM 1391 C C . GLU A 1 184 ? 11.943 15.991 -17.990 1.00 84.06 184 GLU A C 1
ATOM 1393 O O . GLU A 1 184 ? 12.865 16.605 -18.528 1.00 84.06 184 GLU A O 1
ATOM 1398 N N . LYS A 1 185 ? 11.653 16.143 -16.692 1.00 86.19 185 LYS A N 1
ATOM 1399 C CA . LYS A 1 185 ? 12.405 17.043 -15.808 1.00 86.19 185 LYS A CA 1
ATOM 1400 C C . LYS A 1 185 ? 13.876 16.641 -15.727 1.00 86.19 185 LYS A C 1
ATOM 1402 O O . LYS A 1 185 ? 14.739 17.493 -15.916 1.00 86.19 185 LYS A O 1
ATOM 1407 N N . THR A 1 186 ? 14.178 15.358 -15.520 1.00 85.19 186 THR A N 1
ATOM 1408 C CA . THR A 1 186 ? 15.559 14.849 -15.501 1.00 85.19 186 THR A CA 1
ATOM 1409 C C . THR A 1 186 ? 16.281 15.120 -16.822 1.00 85.19 186 THR A C 1
ATOM 1411 O O . THR A 1 186 ? 17.425 15.581 -16.816 1.00 85.19 186 THR A O 1
ATOM 1414 N N . VAL A 1 187 ? 15.612 14.897 -17.959 1.00 83.69 187 VAL A N 1
ATOM 1415 C CA . VAL A 1 187 ? 16.142 15.200 -19.294 1.00 83.69 187 VAL A CA 1
ATOM 1416 C C . VAL A 1 187 ? 16.435 16.686 -19.433 1.00 83.69 187 VAL A C 1
ATOM 1418 O O . VAL A 1 187 ? 17.549 17.040 -19.811 1.00 83.69 187 VAL A O 1
ATOM 1421 N N . LEU A 1 188 ? 15.481 17.558 -19.111 1.00 86.38 188 LEU A N 1
ATOM 1422 C CA . LEU A 1 188 ? 15.650 19.006 -19.224 1.00 86.38 188 LEU A CA 1
ATOM 1423 C C . LEU A 1 188 ? 16.791 19.520 -18.338 1.00 86.38 188 LEU A C 1
ATOM 1425 O O . LEU A 1 188 ? 17.575 20.354 -18.787 1.00 86.38 188 LEU A O 1
ATOM 1429 N N . SER A 1 189 ? 16.933 18.992 -17.120 1.00 86.69 189 SER A N 1
ATOM 1430 C CA . SER A 1 189 ? 17.992 19.401 -16.193 1.00 86.69 189 SER A CA 1
ATOM 1431 C C . SER A 1 189 ? 19.386 18.928 -16.611 1.00 86.69 189 SER A C 1
ATOM 1433 O O . SER A 1 189 ? 20.356 19.660 -16.426 1.00 86.69 189 SER A O 1
ATOM 1435 N N . LEU A 1 190 ? 19.518 17.715 -17.161 1.00 86.94 190 LEU A N 1
ATOM 1436 C CA . LEU A 1 190 ? 20.834 17.100 -17.389 1.00 86.94 190 LEU A CA 1
ATOM 1437 C C . LEU A 1 190 ? 21.301 17.136 -18.846 1.00 86.94 190 LEU A C 1
ATOM 1439 O O . LEU A 1 190 ? 22.507 17.050 -19.083 1.00 86.94 190 LEU A O 1
ATOM 1443 N N . ARG A 1 191 ? 20.399 17.301 -19.825 1.00 84.00 191 ARG A N 1
ATOM 1444 C CA . ARG A 1 191 ? 20.736 17.257 -21.263 1.00 84.00 191 ARG A CA 1
ATOM 1445 C C . ARG A 1 191 ? 21.820 18.262 -21.644 1.00 84.00 191 ARG A C 1
ATOM 1447 O O . ARG A 1 191 ? 22.697 17.915 -22.427 1.00 84.00 191 ARG A O 1
ATOM 1454 N N . ALA A 1 192 ? 21.764 19.477 -21.099 1.00 81.19 192 ALA A N 1
ATOM 1455 C CA . ALA A 1 192 ? 22.752 20.519 -21.385 1.00 81.19 192 ALA A CA 1
ATOM 1456 C C . ALA A 1 192 ? 24.038 20.384 -20.548 1.00 81.19 192 ALA A C 1
ATOM 1458 O O . ALA A 1 192 ? 25.089 20.851 -20.975 1.00 81.19 192 ALA A O 1
ATOM 1459 N N . ALA A 1 193 ? 23.964 19.756 -19.370 1.00 87.31 193 ALA A N 1
ATOM 1460 C CA . ALA A 1 193 ? 25.068 19.707 -18.412 1.00 87.31 193 ALA A CA 1
ATOM 1461 C C . ALA A 1 193 ? 25.990 18.496 -18.616 1.00 87.31 193 ALA A C 1
ATOM 1463 O O . ALA A 1 193 ? 27.210 18.633 -18.591 1.00 87.31 193 ALA A O 1
ATOM 1464 N N . SER A 1 194 ? 25.426 17.295 -18.792 1.00 87.75 194 SER A N 1
ATOM 1465 C CA . SER A 1 194 ? 26.215 16.073 -18.965 1.00 87.75 194 SER A CA 1
ATOM 1466 C C . SER A 1 194 ? 25.388 14.948 -19.594 1.00 87.75 194 SER A C 1
ATOM 1468 O O . SER A 1 194 ? 24.538 14.355 -18.923 1.00 87.75 194 SER A O 1
ATOM 1470 N N . PRO A 1 195 ? 25.690 14.565 -20.849 1.00 79.75 195 PRO A N 1
ATOM 1471 C CA . PRO A 1 195 ? 25.075 13.405 -21.493 1.00 79.75 195 PRO A CA 1
ATOM 1472 C C . PRO A 1 195 ? 25.289 12.096 -20.719 1.00 79.75 195 PRO A C 1
ATOM 1474 O O . PRO A 1 195 ? 24.417 11.232 -20.716 1.00 79.75 195 PRO A O 1
ATOM 1477 N N . HIS A 1 196 ? 26.421 11.957 -20.019 1.00 79.81 196 HIS A N 1
ATOM 1478 C CA . HIS A 1 196 ? 26.733 10.767 -19.224 1.00 79.81 196 HIS A CA 1
ATOM 1479 C C . HIS A 1 196 ? 25.901 10.699 -17.940 1.00 79.81 196 HIS A C 1
ATOM 1481 O O . HIS A 1 196 ? 25.385 9.635 -17.604 1.00 79.81 196 HIS A O 1
ATOM 1487 N N . ALA A 1 197 ? 25.734 11.827 -17.239 1.00 81.56 197 ALA A N 1
ATOM 1488 C CA . ALA A 1 197 ? 24.883 11.885 -16.052 1.00 81.56 197 ALA A CA 1
ATOM 1489 C C . ALA A 1 197 ? 23.409 11.682 -16.423 1.00 81.56 197 ALA A C 1
ATOM 1491 O O . ALA A 1 197 ? 22.698 10.960 -15.729 1.00 81.56 197 ALA A O 1
ATOM 1492 N N . LEU A 1 198 ? 22.975 12.256 -17.552 1.00 82.44 198 LEU A N 1
ATOM 1493 C CA . LEU A 1 198 ? 21.646 12.019 -18.102 1.00 82.44 198 LEU A CA 1
ATOM 1494 C C . LEU A 1 198 ? 21.422 10.532 -18.397 1.00 82.44 198 LEU A C 1
ATOM 1496 O O . LEU A 1 198 ? 20.420 9.968 -17.962 1.00 82.44 198 LEU A O 1
ATOM 1500 N N . TRP A 1 199 ? 22.365 9.890 -19.094 1.00 81.31 199 TRP A N 1
ATOM 1501 C CA . TRP A 1 199 ? 22.288 8.460 -19.382 1.00 81.31 199 TRP A CA 1
ATOM 1502 C C . TRP A 1 199 ? 22.193 7.631 -18.100 1.00 81.31 199 TRP A C 1
ATOM 1504 O O . TRP A 1 199 ? 21.305 6.793 -17.983 1.00 81.31 199 TRP A O 1
ATOM 1514 N N . ALA A 1 200 ? 23.058 7.893 -17.116 1.00 82.75 200 ALA A N 1
ATOM 1515 C CA . ALA A 1 200 ? 23.041 7.169 -15.851 1.00 82.75 200 ALA A CA 1
ATOM 1516 C C . ALA A 1 200 ? 21.712 7.351 -15.095 1.00 82.75 200 ALA A C 1
ATOM 1518 O O . ALA A 1 200 ? 21.153 6.370 -14.613 1.00 82.75 200 ALA A O 1
ATOM 1519 N N . ALA A 1 201 ? 21.179 8.575 -15.037 1.00 82.75 201 ALA A N 1
ATOM 1520 C CA . ALA A 1 201 ? 19.922 8.869 -14.352 1.00 82.75 201 ALA A CA 1
ATOM 1521 C C . ALA A 1 201 ? 18.708 8.217 -15.034 1.00 82.75 201 ALA A C 1
ATOM 1523 O O . ALA A 1 201 ? 17.820 7.696 -14.356 1.00 82.75 201 ALA A O 1
ATOM 1524 N N . ILE A 1 202 ? 18.664 8.204 -16.370 1.00 80.88 202 ILE A N 1
ATOM 1525 C CA . ILE A 1 202 ? 17.592 7.523 -17.105 1.00 80.88 202 ILE A CA 1
ATOM 1526 C C . ILE A 1 202 ? 17.719 6.011 -16.934 1.00 80.88 202 ILE A C 1
ATOM 1528 O O . ILE A 1 202 ? 16.755 5.361 -16.540 1.00 80.88 202 ILE A O 1
ATOM 1532 N N . TYR A 1 203 ? 18.901 5.458 -17.202 1.00 76.81 203 TYR A N 1
ATOM 1533 C CA . TYR A 1 203 ? 19.107 4.016 -17.283 1.00 76.81 203 TYR A CA 1
ATOM 1534 C C . TYR A 1 203 ? 19.036 3.329 -15.912 1.00 76.81 203 TYR A C 1
ATOM 1536 O O . TYR A 1 203 ? 18.348 2.323 -15.772 1.00 76.81 203 TYR A O 1
ATOM 1544 N N . TYR A 1 204 ? 19.709 3.863 -14.887 1.00 79.00 204 TYR A N 1
ATOM 1545 C CA . TYR A 1 204 ? 19.791 3.204 -13.575 1.00 79.00 204 TYR A CA 1
ATOM 1546 C C . TYR A 1 204 ? 18.675 3.595 -12.604 1.00 79.00 204 TYR A C 1
ATOM 1548 O O . TYR A 1 204 ? 18.424 2.845 -11.663 1.00 79.00 204 TYR A O 1
ATOM 1556 N N . SER A 1 205 ? 18.003 4.731 -12.819 1.00 80.06 205 SER A N 1
ATOM 1557 C CA . SER A 1 205 ? 16.986 5.224 -11.881 1.00 80.06 205 SER A CA 1
ATOM 1558 C C . SER A 1 205 ? 15.597 5.288 -12.508 1.00 80.06 205 SER A C 1
ATOM 1560 O O . SER A 1 205 ? 14.666 4.652 -12.014 1.00 80.06 205 SER A O 1
ATOM 1562 N N . CYS A 1 206 ? 15.430 6.032 -13.605 1.00 76.25 206 CYS A N 1
ATOM 1563 C CA . CYS A 1 206 ? 14.096 6.261 -14.167 1.00 76.25 206 CYS A CA 1
ATOM 1564 C C . CYS A 1 206 ? 13.513 5.008 -14.835 1.00 76.25 206 CYS A C 1
ATOM 1566 O O . CYS A 1 206 ? 12.338 4.711 -14.624 1.00 76.25 206 CYS A O 1
ATOM 1568 N N . SER A 1 207 ? 14.331 4.252 -15.580 1.00 75.38 207 SER A N 1
ATOM 1569 C CA . SER A 1 207 ? 13.920 2.990 -16.213 1.00 75.38 207 SER A CA 1
ATOM 1570 C C . SER A 1 207 ? 13.438 1.990 -15.170 1.00 75.38 207 SER A C 1
ATOM 1572 O O . SER A 1 207 ? 12.362 1.434 -15.320 1.00 75.38 207 SER A O 1
ATOM 1574 N N . ALA A 1 208 ? 14.165 1.839 -14.058 1.00 78.06 208 ALA A N 1
ATOM 1575 C CA . ALA A 1 208 ? 13.780 0.917 -12.992 1.00 78.06 208 ALA A CA 1
ATOM 1576 C C . ALA A 1 208 ? 12.411 1.264 -12.381 1.00 78.06 208 ALA A C 1
ATOM 1578 O O . ALA A 1 208 ? 11.611 0.372 -12.104 1.00 78.06 208 ALA A O 1
ATOM 1579 N N . LYS A 1 209 ? 12.110 2.560 -12.209 1.00 76.19 209 LYS A N 1
ATOM 1580 C CA . LYS A 1 209 ? 10.794 3.013 -11.737 1.00 76.19 209 LYS A CA 1
ATOM 1581 C C . LYS A 1 209 ? 9.692 2.710 -12.758 1.00 76.19 209 LYS A C 1
ATOM 1583 O O . LYS A 1 209 ? 8.608 2.290 -12.369 1.00 76.19 209 LYS A O 1
ATOM 1588 N N . PHE A 1 210 ? 9.967 2.908 -14.044 1.00 75.69 210 PHE A N 1
ATOM 1589 C CA . PHE A 1 210 ? 9.027 2.606 -15.124 1.00 75.69 210 PHE A CA 1
ATOM 1590 C C . PHE A 1 210 ? 8.746 1.102 -15.234 1.00 75.69 210 PHE A C 1
ATOM 1592 O O . PHE A 1 210 ? 7.588 0.691 -15.189 1.00 75.69 210 PHE A O 1
ATOM 1599 N N . ASP A 1 211 ? 9.797 0.282 -15.243 1.00 77.69 211 ASP A N 1
ATOM 1600 C CA . ASP A 1 211 ? 9.716 -1.181 -15.271 1.00 77.69 211 ASP A CA 1
ATOM 1601 C C . ASP A 1 211 ? 8.942 -1.723 -14.064 1.00 77.69 211 ASP A C 1
ATOM 1603 O O . ASP A 1 211 ? 8.119 -2.634 -14.198 1.00 77.69 211 ASP A O 1
ATOM 1607 N N . PHE A 1 212 ? 9.159 -1.127 -12.884 1.00 80.56 212 PHE A N 1
ATOM 1608 C CA . PHE A 1 212 ? 8.419 -1.470 -11.676 1.00 80.56 212 PHE A CA 1
ATOM 1609 C C . PHE A 1 212 ? 6.918 -1.235 -11.832 1.00 80.56 212 PHE A C 1
ATOM 1611 O O . PHE A 1 212 ? 6.147 -2.057 -11.361 1.00 80.56 212 PHE A O 1
ATOM 1618 N N . ILE A 1 213 ? 6.461 -0.170 -12.491 1.00 77.38 213 ILE A N 1
ATOM 1619 C CA . ILE A 1 213 ? 5.018 0.045 -12.680 1.00 77.38 213 ILE A CA 1
ATOM 1620 C C . ILE A 1 213 ? 4.466 -0.873 -13.768 1.00 77.38 213 ILE A C 1
ATOM 1622 O O . ILE A 1 213 ? 3.441 -1.519 -13.552 1.00 77.38 213 ILE A O 1
ATOM 1626 N N . LEU A 1 214 ? 5.165 -0.997 -14.898 1.00 78.06 214 LEU A N 1
ATOM 1627 C CA . LEU A 1 214 ? 4.700 -1.806 -16.025 1.00 78.06 214 LEU A CA 1
ATOM 1628 C C . LEU A 1 214 ? 4.502 -3.277 -15.667 1.00 78.06 214 LEU A C 1
ATOM 1630 O O . LEU A 1 214 ? 3.551 -3.889 -16.138 1.00 78.06 214 LEU A O 1
ATOM 1634 N N . ARG A 1 215 ? 5.326 -3.853 -14.785 1.00 83.69 215 ARG A N 1
ATOM 1635 C CA . ARG A 1 215 ? 5.120 -5.243 -14.344 1.00 83.69 215 ARG A CA 1
ATOM 1636 C C . ARG A 1 215 ? 3.818 -5.469 -13.559 1.00 83.69 215 ARG A C 1
ATOM 1638 O O . ARG A 1 215 ? 3.457 -6.617 -13.347 1.00 83.69 215 ARG A O 1
ATOM 1645 N N . HIS A 1 216 ? 3.117 -4.423 -13.117 1.00 79.94 216 HIS A N 1
ATOM 1646 C CA . HIS A 1 216 ? 1.797 -4.551 -12.480 1.00 79.94 216 HIS A CA 1
ATOM 1647 C C . HIS A 1 216 ? 0.646 -4.508 -13.497 1.00 79.94 216 HIS A C 1
ATOM 1649 O O . HIS A 1 216 ? -0.505 -4.748 -13.130 1.00 79.94 216 HIS A O 1
ATOM 1655 N N . LEU A 1 217 ? 0.940 -4.206 -14.764 1.00 76.94 217 LEU A N 1
ATOM 1656 C CA . LEU A 1 217 ? -0.044 -4.087 -15.829 1.00 76.94 217 LEU A CA 1
ATOM 1657 C C . LEU A 1 217 ? -0.194 -5.399 -16.610 1.00 76.94 217 LEU A C 1
ATOM 1659 O O . LEU A 1 217 ? 0.805 -6.067 -16.888 1.00 76.94 217 LEU A O 1
ATOM 1663 N N . PRO A 1 218 ? -1.422 -5.747 -17.031 1.00 77.19 218 PRO A N 1
ATOM 1664 C CA . PRO A 1 218 ? -1.645 -6.806 -18.004 1.00 77.19 218 PRO A CA 1
ATOM 1665 C C . PRO A 1 218 ? -0.799 -6.613 -19.278 1.00 77.19 218 PRO A C 1
ATOM 1667 O O . PRO A 1 218 ? -0.654 -5.474 -19.734 1.00 77.19 218 PRO A O 1
ATOM 1670 N N . PRO A 1 219 ? -0.286 -7.691 -19.909 1.00 79.25 219 PRO A N 1
ATOM 1671 C CA . PRO A 1 219 ? 0.575 -7.574 -21.088 1.00 79.25 219 PRO A CA 1
ATOM 1672 C C . PRO A 1 219 ? -0.054 -6.802 -22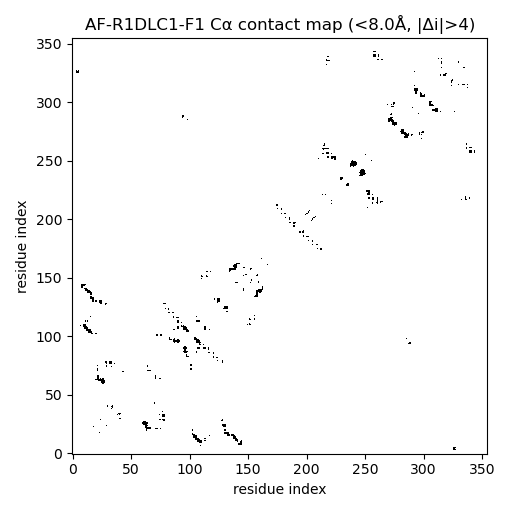.257 1.00 79.25 219 PRO A C 1
ATOM 1674 O O . PRO A 1 219 ? 0.638 -6.085 -22.977 1.00 79.25 219 PRO A O 1
ATOM 1677 N N . ASP A 1 220 ? -1.377 -6.893 -22.408 1.00 72.31 220 ASP A N 1
ATOM 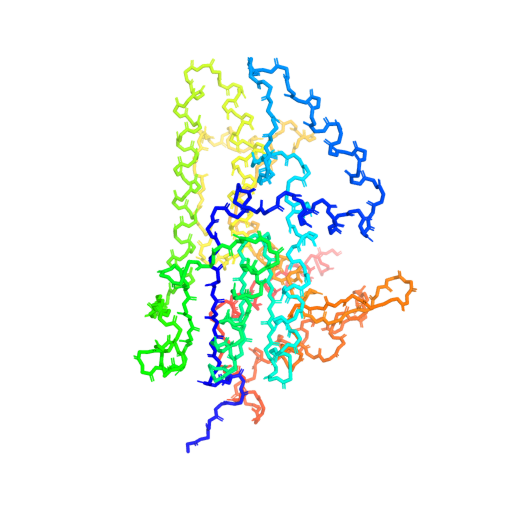1678 C CA . ASP A 1 220 ? -2.160 -6.157 -23.404 1.00 72.31 220 ASP A CA 1
ATOM 1679 C C . ASP A 1 220 ? -2.150 -4.633 -23.194 1.00 72.31 220 ASP A C 1
ATOM 1681 O O . ASP A 1 220 ? -2.376 -3.881 -24.139 1.00 72.31 220 ASP A O 1
ATOM 1685 N N . GLN A 1 221 ? -1.834 -4.170 -21.983 1.00 68.81 221 GLN A N 1
ATOM 1686 C CA . GLN A 1 221 ? -1.734 -2.752 -21.634 1.00 68.81 221 GLN A CA 1
ATOM 1687 C C . GLN A 1 221 ? -0.287 -2.232 -21.640 1.00 68.81 221 GLN A C 1
ATOM 1689 O O . GLN A 1 221 ? -0.067 -1.032 -21.774 1.00 68.81 221 GLN A O 1
ATOM 1694 N N . THR A 1 222 ? 0.709 -3.117 -21.523 1.00 64.00 222 THR A N 1
ATOM 1695 C CA . THR A 1 222 ? 2.144 -2.760 -21.507 1.00 64.00 222 THR A CA 1
ATOM 1696 C C . THR A 1 222 ? 2.776 -2.563 -22.886 1.00 64.00 222 THR A C 1
ATOM 1698 O O . THR A 1 222 ? 3.950 -2.216 -22.967 1.00 64.00 222 THR A O 1
ATOM 1701 N N . ALA A 1 223 ? 2.035 -2.778 -23.978 1.00 54.69 223 ALA A N 1
ATOM 1702 C CA . ALA A 1 223 ? 2.566 -2.731 -25.345 1.00 54.69 223 ALA A CA 1
ATOM 1703 C C . ALA A 1 223 ? 2.991 -1.321 -25.832 1.00 54.69 223 ALA A C 1
ATOM 1705 O O . ALA A 1 223 ? 3.304 -1.140 -27.008 1.00 54.69 223 ALA A O 1
ATOM 1706 N N . CYS A 1 224 ? 3.039 -0.305 -24.960 1.00 46.72 224 CYS A N 1
ATOM 1707 C CA . CYS A 1 224 ? 3.633 0.989 -25.288 1.00 46.72 224 CYS A CA 1
ATOM 1708 C C . CYS A 1 224 ? 5.169 0.915 -25.192 1.00 46.72 224 CYS A C 1
ATOM 1710 O O . CYS A 1 224 ? 5.789 1.134 -24.153 1.00 46.72 224 CYS A O 1
ATOM 1712 N N . GLY A 1 225 ? 5.812 0.568 -26.307 1.00 43.38 225 GLY A N 1
ATOM 1713 C CA . GLY A 1 225 ? 7.268 0.572 -26.410 1.00 43.38 225 GLY A CA 1
ATOM 1714 C C . GLY A 1 225 ? 7.852 1.982 -26.271 1.00 43.38 225 GLY A C 1
ATOM 1715 O O . GLY A 1 225 ? 7.430 2.913 -26.954 1.00 43.38 225 GLY A O 1
ATOM 1716 N N . TYR A 1 226 ? 8.874 2.138 -25.427 1.00 41.97 226 TYR A N 1
ATOM 1717 C CA . TYR A 1 226 ? 9.746 3.310 -25.474 1.00 41.97 226 TYR A CA 1
ATOM 1718 C C . TYR A 1 226 ? 10.629 3.223 -26.732 1.00 41.97 226 TYR A C 1
ATOM 1720 O O . TYR A 1 226 ? 11.623 2.500 -26.752 1.00 41.97 226 TYR A O 1
ATOM 1728 N N . GLU A 1 227 ? 10.279 3.960 -27.790 1.00 45.81 227 GLU A N 1
ATOM 1729 C CA . GLU A 1 227 ? 11.092 4.113 -29.017 1.00 45.81 227 GLU A CA 1
ATOM 1730 C C . GLU A 1 227 ? 12.280 5.085 -28.846 1.00 45.81 227 GLU A C 1
ATOM 1732 O O . GLU A 1 227 ? 12.982 5.428 -29.799 1.00 45.81 227 GLU A O 1
ATOM 1737 N N . GLY A 1 228 ? 12.526 5.574 -27.631 1.00 45.53 228 GLY A N 1
ATOM 1738 C CA . GLY A 1 228 ? 13.468 6.659 -27.401 1.00 45.53 228 GLY A CA 1
ATOM 1739 C C . GLY A 1 228 ? 14.946 6.264 -27.514 1.00 45.53 228 GLY A C 1
ATOM 1740 O O . GLY A 1 228 ? 15.415 5.300 -26.914 1.00 45.53 228 GLY A O 1
ATOM 1741 N N . VAL A 1 229 ? 15.690 7.147 -28.194 1.00 46.16 229 VAL A N 1
ATOM 1742 C CA . VAL A 1 229 ? 17.161 7.317 -28.254 1.00 46.16 229 VAL A CA 1
ATOM 1743 C C . VAL A 1 229 ? 17.911 6.489 -29.309 1.00 46.16 229 VAL A C 1
ATOM 1745 O O . VAL A 1 229 ? 19.003 6.882 -29.722 1.00 46.16 229 VAL A O 1
ATOM 1748 N N . LEU A 1 230 ? 17.346 5.400 -29.827 1.00 53.12 230 LEU A N 1
ATOM 1749 C CA . LEU A 1 230 ? 18.047 4.527 -30.780 1.00 53.12 230 LEU A CA 1
ATOM 1750 C C . LEU A 1 230 ? 17.595 4.838 -32.214 1.00 53.12 230 LEU A C 1
ATOM 1752 O O . LEU A 1 230 ? 16.758 4.147 -32.779 1.00 53.12 230 LEU A O 1
ATOM 1756 N N . PHE A 1 231 ? 18.152 5.910 -32.787 1.00 54.12 231 PHE A N 1
ATOM 1757 C CA . PHE A 1 231 ? 17.772 6.462 -34.099 1.00 54.12 231 PHE A CA 1
ATOM 1758 C C . PHE A 1 231 ? 18.024 5.532 -35.301 1.00 54.12 231 PHE A C 1
ATOM 1760 O O . PHE A 1 231 ? 17.532 5.810 -36.394 1.00 54.12 231 PHE A O 1
ATOM 1767 N N . ASP A 1 232 ? 18.780 4.444 -35.132 1.00 73.81 232 ASP A N 1
ATOM 1768 C CA . ASP A 1 232 ? 19.073 3.491 -36.200 1.00 73.81 232 ASP A CA 1
ATOM 1769 C C . ASP A 1 232 ? 19.026 2.027 -35.726 1.00 73.81 232 ASP A C 1
ATOM 1771 O O . ASP A 1 232 ? 19.301 1.691 -34.568 1.00 73.81 232 ASP A O 1
ATOM 1775 N N . ALA A 1 233 ? 18.704 1.133 -36.664 1.00 71.25 233 ALA A N 1
ATOM 1776 C CA . ALA A 1 233 ? 18.509 -0.291 -36.406 1.00 71.25 233 ALA A CA 1
ATOM 1777 C C . ALA A 1 233 ? 19.768 -1.004 -35.876 1.00 71.25 233 ALA A C 1
ATOM 1779 O O . ALA A 1 233 ? 19.654 -2.002 -35.159 1.00 71.25 233 ALA A O 1
ATOM 1780 N N . ILE A 1 234 ? 20.971 -0.518 -36.204 1.00 76.75 234 ILE A N 1
ATOM 1781 C CA . ILE A 1 234 ? 22.231 -1.130 -35.767 1.00 76.75 234 ILE A CA 1
ATOM 1782 C C . ILE A 1 234 ? 22.493 -0.772 -34.307 1.00 76.75 234 ILE A C 1
ATOM 1784 O O . ILE A 1 234 ? 22.783 -1.664 -33.503 1.00 76.75 234 ILE A O 1
ATOM 1788 N N . THR A 1 235 ? 22.338 0.500 -33.938 1.00 72.25 235 THR A N 1
ATOM 1789 C CA . THR A 1 235 ? 22.454 0.948 -32.547 1.00 72.25 235 THR A CA 1
ATOM 1790 C C . THR A 1 235 ? 21.383 0.285 -31.688 1.00 72.25 235 THR A C 1
ATOM 1792 O O . THR A 1 235 ? 21.706 -0.224 -30.613 1.00 72.25 235 THR A O 1
ATOM 1795 N N . ALA A 1 236 ? 20.152 0.150 -32.193 1.00 70.56 236 ALA A N 1
ATOM 1796 C CA . ALA A 1 236 ? 19.097 -0.592 -31.511 1.00 70.56 236 ALA A CA 1
ATOM 1797 C C . ALA A 1 236 ? 19.473 -2.061 -31.263 1.00 70.56 236 ALA A C 1
ATOM 1799 O O . ALA A 1 236 ? 19.356 -2.566 -30.145 1.00 70.56 236 ALA A O 1
ATOM 1800 N N . ARG A 1 237 ? 20.005 -2.748 -32.279 1.00 73.38 237 ARG A N 1
ATOM 1801 C CA . ARG A 1 237 ? 20.420 -4.152 -32.163 1.00 73.38 237 ARG A CA 1
ATOM 1802 C C . ARG A 1 237 ? 21.602 -4.332 -31.210 1.00 73.38 237 ARG A C 1
ATOM 1804 O O . ARG A 1 237 ? 21.620 -5.291 -30.444 1.00 73.38 237 ARG A O 1
ATOM 1811 N N . ARG A 1 238 ? 22.567 -3.407 -31.218 1.00 75.81 238 ARG A N 1
ATOM 1812 C CA . ARG A 1 238 ? 23.725 -3.424 -30.312 1.00 75.81 238 ARG A CA 1
ATOM 1813 C C . ARG A 1 238 ? 23.328 -3.122 -28.870 1.00 75.81 238 ARG A C 1
ATOM 1815 O O . ARG A 1 238 ? 23.838 -3.768 -27.960 1.00 75.81 238 ARG A O 1
ATOM 1822 N N . ALA A 1 239 ? 22.398 -2.196 -28.660 1.00 73.56 239 ALA A N 1
ATOM 1823 C CA . ALA A 1 239 ? 21.868 -1.883 -27.340 1.00 73.56 239 ALA A CA 1
ATOM 1824 C C . ALA A 1 239 ? 21.155 -3.089 -26.704 1.00 73.56 239 ALA A C 1
ATOM 1826 O O . ALA A 1 239 ? 21.281 -3.306 -25.501 1.00 73.56 239 ALA A O 1
ATOM 1827 N N . ARG A 1 240 ? 20.498 -3.933 -27.511 1.00 74.19 240 ARG A N 1
ATOM 1828 C CA . ARG A 1 240 ? 19.843 -5.161 -27.031 1.00 74.19 240 ARG A CA 1
ATOM 1829 C C . ARG A 1 240 ? 20.795 -6.298 -26.653 1.00 74.19 240 ARG A C 1
ATOM 1831 O O . ARG A 1 240 ? 20.396 -7.233 -25.962 1.00 74.19 240 ARG A O 1
ATOM 1838 N N . LEU A 1 241 ? 22.053 -6.255 -27.097 1.00 76.44 241 LEU A N 1
ATOM 1839 C CA . LEU A 1 241 ? 23.009 -7.309 -26.762 1.00 76.44 241 LEU A CA 1
ATOM 1840 C C . LEU A 1 241 ? 23.301 -7.323 -25.248 1.00 76.44 241 LEU A C 1
ATOM 1842 O O . LEU A 1 241 ? 23.369 -6.264 -24.626 1.00 76.44 241 LEU A O 1
ATOM 1846 N N . PRO A 1 242 ? 23.536 -8.496 -24.636 1.00 75.38 242 PRO A N 1
ATOM 1847 C CA . PRO A 1 242 ? 23.969 -8.583 -23.244 1.00 75.38 242 PRO A CA 1
ATOM 1848 C C . PRO A 1 242 ? 25.266 -7.804 -22.976 1.00 75.38 242 PRO A C 1
ATOM 1850 O O . PRO A 1 242 ? 26.126 -7.708 -23.855 1.00 75.38 242 PRO A O 1
ATOM 1853 N N . ALA A 1 243 ? 25.478 -7.365 -21.729 1.00 73.38 243 ALA A N 1
ATOM 1854 C CA . ALA A 1 243 ? 26.711 -6.677 -21.316 1.00 73.38 243 ALA A CA 1
ATOM 1855 C C . ALA A 1 243 ? 27.986 -7.475 -21.668 1.00 73.38 243 ALA A C 1
ATOM 1857 O O . ALA A 1 243 ? 28.960 -6.916 -22.169 1.00 73.38 243 ALA A O 1
ATOM 1858 N N . ARG A 1 244 ? 27.949 -8.813 -21.532 1.00 77.25 244 ARG A N 1
ATOM 1859 C CA . ARG A 1 244 ? 29.051 -9.720 -21.930 1.00 77.25 244 ARG A CA 1
ATOM 1860 C C . ARG A 1 244 ? 29.391 -9.688 -23.429 1.00 77.25 244 ARG A C 1
ATOM 1862 O O . ARG A 1 244 ? 30.485 -10.072 -23.816 1.00 77.25 244 ARG A O 1
ATOM 1869 N N . MET A 1 245 ? 28.463 -9.230 -24.267 1.00 82.19 245 MET A N 1
ATOM 1870 C CA . MET A 1 245 ? 28.634 -9.038 -25.711 1.00 82.19 245 MET A CA 1
ATOM 1871 C C . MET A 1 245 ? 28.839 -7.559 -26.076 1.00 82.19 245 MET A C 1
ATOM 1873 O O . MET A 1 245 ? 28.679 -7.185 -27.235 1.00 82.19 245 MET A O 1
ATOM 1877 N N . ARG A 1 246 ? 29.203 -6.711 -25.100 1.00 76.62 246 ARG A N 1
ATOM 1878 C CA . ARG A 1 246 ? 29.385 -5.257 -25.265 1.00 76.62 246 ARG A CA 1
ATOM 1879 C C . ARG A 1 246 ? 28.121 -4.530 -25.747 1.00 76.62 246 ARG A C 1
ATOM 1881 O O . ARG A 1 246 ? 28.222 -3.543 -26.481 1.00 76.62 246 ARG A O 1
ATOM 1888 N N . GLY A 1 247 ? 26.950 -5.034 -25.363 1.00 78.19 247 GLY A N 1
ATOM 1889 C CA . GLY A 1 247 ? 25.687 -4.316 -25.505 1.00 78.19 247 GLY A CA 1
ATOM 1890 C C . GLY A 1 247 ? 25.213 -3.696 -24.198 1.00 78.19 247 GLY A C 1
ATOM 1891 O O . GLY A 1 247 ? 25.914 -3.745 -23.187 1.00 78.19 247 GLY A O 1
ATOM 1892 N N . LEU A 1 248 ? 24.019 -3.107 -24.238 1.00 72.00 248 LEU A N 1
ATOM 1893 C CA . LEU A 1 248 ? 23.405 -2.416 -23.102 1.00 72.00 248 LEU A CA 1
ATOM 1894 C C . LEU A 1 248 ? 22.374 -3.286 -22.371 1.00 72.00 248 LEU A C 1
ATOM 1896 O O . LEU A 1 248 ? 21.829 -2.856 -21.369 1.00 72.00 248 LEU A O 1
ATOM 1900 N N . GLY A 1 249 ? 22.100 -4.506 -22.839 1.00 72.69 249 GLY A N 1
ATOM 1901 C CA . GLY A 1 249 ? 21.146 -5.422 -22.215 1.00 72.69 249 GLY A CA 1
ATOM 1902 C C . GLY A 1 249 ? 19.692 -4.944 -22.239 1.00 72.69 249 GLY A C 1
ATOM 1903 O O . GLY A 1 249 ? 18.878 -5.503 -21.506 1.00 72.69 249 GLY A O 1
ATOM 1904 N N . LEU A 1 250 ? 19.363 -3.944 -23.066 1.00 73.12 250 LEU A N 1
ATOM 1905 C CA . LEU A 1 250 ? 17.998 -3.441 -23.206 1.00 73.12 250 LEU A CA 1
ATOM 1906 C C . LEU A 1 250 ? 17.116 -4.526 -23.827 1.00 73.12 250 LEU A C 1
ATOM 1908 O O . LEU A 1 250 ? 17.451 -5.082 -24.870 1.00 73.12 250 LEU A O 1
ATOM 1912 N N . ARG A 1 251 ? 15.984 -4.840 -23.205 1.00 70.00 251 ARG A N 1
ATOM 1913 C CA . ARG A 1 251 ? 15.001 -5.774 -23.770 1.00 70.00 251 ARG A CA 1
ATOM 1914 C C . ARG A 1 251 ? 13.761 -5.008 -24.181 1.00 70.00 251 ARG A C 1
ATOM 1916 O O . ARG A 1 251 ? 13.473 -3.961 -23.609 1.00 70.00 251 ARG A O 1
ATOM 1923 N N . SER A 1 252 ? 13.045 -5.526 -25.175 1.00 72.12 252 SER A N 1
ATOM 1924 C CA . SER A 1 252 ? 11.712 -5.002 -25.449 1.00 72.12 252 SER A CA 1
ATOM 1925 C C . SER A 1 252 ? 10.839 -5.260 -24.225 1.00 72.12 252 SER A C 1
ATOM 1927 O O . SER A 1 252 ? 10.768 -6.396 -23.752 1.00 72.12 252 SER A O 1
ATOM 1929 N N . LEU A 1 253 ? 10.195 -4.213 -23.712 1.00 71.94 253 LEU A N 1
ATOM 1930 C CA . LEU A 1 253 ? 9.278 -4.331 -22.580 1.00 71.94 253 LEU A CA 1
ATOM 1931 C C . LEU A 1 253 ? 8.067 -5.194 -22.941 1.00 71.94 253 LEU A C 1
ATOM 1933 O O . LEU A 1 253 ? 7.624 -5.984 -22.118 1.00 71.94 253 LEU A O 1
ATOM 1937 N N . GLU A 1 254 ? 7.627 -5.140 -24.199 1.00 73.25 254 GLU A N 1
ATOM 1938 C CA . GLU A 1 254 ? 6.583 -6.010 -24.746 1.00 73.25 254 GLU A CA 1
ATOM 1939 C C . GLU A 1 254 ? 6.985 -7.494 -24.703 1.00 73.25 254 GLU A C 1
ATOM 1941 O O . GLU A 1 254 ? 6.189 -8.339 -24.303 1.00 73.25 254 GLU A O 1
ATOM 1946 N N . GLU A 1 255 ? 8.240 -7.819 -25.045 1.00 77.38 255 GLU A N 1
ATOM 1947 C CA . GLU A 1 255 ? 8.731 -9.208 -25.023 1.00 77.38 255 GLU A CA 1
ATOM 1948 C C . GLU A 1 255 ? 8.782 -9.771 -23.594 1.00 77.38 255 GLU A C 1
ATOM 1950 O O . GLU A 1 255 ? 8.518 -10.953 -23.382 1.00 77.38 255 GLU A O 1
ATOM 1955 N N . VAL A 1 256 ? 9.130 -8.945 -22.600 1.00 80.81 256 VAL A N 1
ATOM 1956 C CA . VAL A 1 256 ? 9.228 -9.390 -21.198 1.00 80.81 256 VAL A CA 1
ATOM 1957 C C . VAL A 1 256 ? 7.927 -9.240 -20.416 1.00 80.81 256 VAL A C 1
ATOM 1959 O O . VAL A 1 256 ? 7.818 -9.820 -19.335 1.00 80.81 256 VAL A O 1
ATOM 1962 N N . ALA A 1 257 ? 6.946 -8.503 -20.939 1.00 82.50 257 ALA A N 1
ATOM 1963 C CA . ALA A 1 257 ? 5.721 -8.153 -20.231 1.00 82.50 257 ALA A CA 1
ATOM 1964 C C . ALA A 1 257 ? 4.967 -9.360 -19.648 1.00 82.50 257 ALA A C 1
ATOM 1966 O O . ALA A 1 257 ? 4.643 -9.307 -18.460 1.00 82.50 257 ALA A O 1
ATOM 1967 N N . PRO A 1 258 ? 4.741 -10.478 -20.375 1.00 86.69 258 PRO A N 1
ATOM 1968 C CA . PRO A 1 258 ? 4.064 -11.644 -19.803 1.00 86.69 258 PRO A CA 1
ATOM 1969 C C . PRO A 1 258 ? 4.788 -12.205 -18.577 1.00 86.69 258 PRO A C 1
ATOM 1971 O O . PRO A 1 258 ? 4.168 -12.454 -17.543 1.00 86.69 258 PRO A O 1
ATOM 1974 N N . ALA A 1 259 ? 6.113 -12.347 -18.663 1.00 87.31 259 ALA A N 1
ATOM 1975 C CA . ALA A 1 259 ? 6.925 -12.871 -17.572 1.00 87.31 259 ALA A CA 1
ATOM 1976 C C . ALA A 1 259 ? 6.999 -11.897 -16.391 1.00 87.31 259 ALA A C 1
ATOM 1978 O O . ALA A 1 259 ? 6.877 -12.326 -15.245 1.00 87.31 259 ALA A O 1
ATOM 1979 N N . ALA A 1 260 ? 7.161 -10.599 -16.661 1.00 87.19 260 ALA A N 1
ATOM 1980 C CA . ALA A 1 260 ? 7.200 -9.557 -15.642 1.00 87.19 260 ALA A CA 1
ATOM 1981 C C . ALA A 1 260 ? 5.870 -9.473 -14.880 1.00 87.19 260 ALA A C 1
ATOM 1983 O O . ALA A 1 260 ? 5.873 -9.471 -13.648 1.00 87.19 260 ALA A O 1
ATOM 1984 N N . PHE A 1 261 ? 4.748 -9.496 -15.605 1.00 86.25 261 PHE A N 1
ATOM 1985 C CA . PHE A 1 261 ? 3.406 -9.484 -15.032 1.00 86.25 261 PHE A CA 1
ATOM 1986 C C . PHE A 1 261 ? 3.123 -10.726 -14.191 1.00 86.25 261 PHE A C 1
ATOM 1988 O O . PHE A 1 261 ? 2.711 -10.622 -13.033 1.00 86.25 261 PHE A O 1
ATOM 1995 N N . CYS A 1 262 ? 3.404 -11.918 -14.728 1.00 88.31 262 CYS A N 1
ATOM 1996 C CA . CYS A 1 262 ? 3.199 -13.152 -13.982 1.00 88.31 262 CYS A CA 1
ATOM 1997 C C . CYS A 1 262 ? 4.088 -13.235 -12.735 1.00 88.31 262 CYS A C 1
ATOM 1999 O O . CYS A 1 262 ? 3.604 -13.646 -11.682 1.00 88.31 262 CYS A O 1
ATOM 2001 N N . ALA A 1 263 ? 5.360 -12.835 -12.828 1.00 88.25 263 ALA A N 1
ATOM 2002 C CA . ALA A 1 263 ? 6.268 -12.811 -11.684 1.00 88.25 263 ALA A CA 1
ATOM 2003 C C . ALA A 1 263 ? 5.777 -11.843 -10.602 1.00 88.25 263 ALA A C 1
ATOM 2005 O O . ALA A 1 263 ? 5.681 -12.230 -9.441 1.00 88.25 263 ALA A O 1
ATOM 2006 N N . CYS A 1 264 ? 5.382 -10.627 -10.991 1.00 87.62 264 CYS A N 1
ATOM 2007 C CA . CYS A 1 264 ? 4.834 -9.634 -10.074 1.00 87.62 264 CYS A CA 1
ATOM 2008 C C . CYS A 1 264 ? 3.588 -10.149 -9.342 1.00 87.62 264 CYS A C 1
ATOM 2010 O O . CYS A 1 264 ? 3.491 -10.033 -8.121 1.00 87.62 264 CYS A O 1
ATOM 2012 N N . PHE A 1 265 ? 2.647 -10.757 -10.069 1.00 86.56 265 PHE A N 1
ATOM 2013 C CA . PHE A 1 265 ? 1.444 -11.326 -9.464 1.00 86.56 265 PHE A CA 1
ATOM 2014 C C . PHE A 1 265 ? 1.771 -12.474 -8.503 1.00 86.56 265 PHE A C 1
ATOM 2016 O O . PHE A 1 265 ? 1.210 -12.535 -7.415 1.00 86.56 265 PHE A O 1
ATOM 2023 N N . VAL A 1 266 ? 2.683 -13.376 -8.877 1.00 87.12 266 VAL A N 1
ATOM 2024 C CA . VAL A 1 266 ? 3.103 -14.498 -8.023 1.00 87.12 266 VAL A CA 1
ATOM 2025 C C . VAL A 1 266 ? 3.769 -13.999 -6.741 1.00 87.12 266 VAL A C 1
ATOM 2027 O O . VAL A 1 266 ? 3.406 -14.458 -5.661 1.00 87.12 266 VAL A O 1
ATOM 2030 N N . GLU A 1 267 ? 4.700 -13.048 -6.847 1.00 87.12 267 GLU A N 1
ATOM 2031 C CA . GLU A 1 267 ? 5.374 -12.434 -5.696 1.00 87.12 267 GLU A CA 1
ATOM 2032 C C . GLU A 1 267 ? 4.375 -11.801 -4.724 1.00 87.12 267 GLU A C 1
ATOM 2034 O O . GLU A 1 267 ? 4.509 -11.957 -3.510 1.00 87.12 267 GLU A O 1
ATOM 2039 N N . ALA A 1 268 ? 3.359 -11.112 -5.252 1.00 86.31 268 ALA A N 1
ATOM 2040 C CA . ALA A 1 268 ? 2.287 -10.549 -4.443 1.00 86.31 268 ALA A CA 1
ATOM 2041 C C . ALA A 1 268 ? 1.440 -11.658 -3.799 1.00 86.31 268 ALA A C 1
ATOM 2043 O O . ALA A 1 268 ? 1.246 -11.656 -2.583 1.00 86.31 268 ALA A O 1
ATOM 2044 N N . ALA A 1 269 ? 0.993 -12.638 -4.590 1.00 85.56 269 ALA A N 1
ATOM 2045 C CA . ALA A 1 269 ? 0.117 -13.716 -4.139 1.00 85.56 269 ALA A CA 1
ATOM 2046 C C . ALA A 1 269 ? 0.727 -14.549 -3.003 1.00 85.56 269 ALA A C 1
ATOM 2048 O O . ALA A 1 269 ? 0.031 -14.904 -2.053 1.00 85.56 269 ALA A O 1
ATOM 2049 N N . GLU A 1 270 ? 2.040 -14.780 -3.037 1.00 85.31 270 GLU A N 1
ATOM 2050 C CA . GLU A 1 270 ? 2.778 -15.467 -1.970 1.00 85.31 270 GLU A CA 1
ATOM 2051 C C . GLU A 1 270 ? 2.770 -14.733 -0.625 1.00 85.31 270 GLU A C 1
ATOM 2053 O O . GLU A 1 270 ? 3.061 -15.343 0.403 1.00 85.31 270 GLU A O 1
ATOM 2058 N N . ARG A 1 271 ? 2.447 -13.436 -0.612 1.00 86.50 271 ARG A N 1
ATOM 2059 C CA . ARG A 1 271 ? 2.305 -12.630 0.607 1.00 86.50 271 ARG A CA 1
ATOM 2060 C C . ARG A 1 271 ? 0.856 -12.483 1.059 1.00 86.50 271 ARG A C 1
ATOM 2062 O O . ARG A 1 271 ? 0.606 -11.866 2.090 1.00 86.50 271 ARG A O 1
ATOM 2069 N N . PHE A 1 272 ? -0.115 -12.995 0.304 1.00 85.81 272 PHE A N 1
ATOM 2070 C CA . PHE A 1 272 ? -1.527 -12.826 0.644 1.00 85.81 272 PHE A CA 1
ATOM 2071 C C . PHE A 1 272 ? -1.938 -13.719 1.810 1.00 85.81 272 PHE A C 1
ATOM 2073 O O . PHE A 1 272 ? -2.666 -13.267 2.688 1.00 85.81 272 PHE A O 1
ATOM 2080 N N . LEU A 1 273 ? -1.468 -14.964 1.837 1.00 85.19 273 LEU A N 1
ATOM 2081 C CA . LEU A 1 273 ? -1.845 -15.942 2.856 1.00 85.19 273 LEU A CA 1
ATOM 2082 C C . LEU A 1 273 ? -0.731 -16.137 3.880 1.00 85.19 273 LEU A C 1
ATOM 2084 O O . LEU A 1 273 ? 0.432 -15.838 3.610 1.00 85.19 273 LEU A O 1
ATOM 2088 N N . ASP A 1 274 ? -1.103 -16.629 5.061 1.00 85.25 274 ASP A N 1
ATOM 2089 C CA . ASP A 1 274 ? -0.127 -17.019 6.076 1.00 85.25 274 ASP A CA 1
ATOM 2090 C C . ASP A 1 274 ? 0.744 -18.150 5.517 1.00 85.25 274 ASP A C 1
ATOM 2092 O O . ASP A 1 274 ? 0.251 -19.043 4.820 1.00 85.25 274 ASP A O 1
ATOM 2096 N N . ARG A 1 275 ? 2.046 -18.110 5.809 1.00 81.25 275 ARG A N 1
ATOM 2097 C CA . ARG A 1 275 ? 2.997 -19.124 5.342 1.00 81.25 275 ARG A CA 1
ATOM 2098 C C . ARG A 1 275 ? 3.979 -19.508 6.429 1.00 81.25 275 ARG A C 1
ATOM 2100 O O . ARG A 1 275 ? 4.407 -18.674 7.219 1.00 81.25 275 ARG A O 1
ATOM 2107 N N . SER A 1 276 ? 4.405 -20.762 6.433 1.00 80.38 276 SER A N 1
ATOM 2108 C CA . SER A 1 276 ? 5.487 -21.195 7.314 1.00 80.38 276 SER A CA 1
ATOM 2109 C C . SER A 1 276 ? 6.828 -20.619 6.856 1.00 80.38 276 SER A C 1
ATOM 2111 O O . SER A 1 276 ? 7.131 -20.583 5.663 1.00 80.38 276 SER A O 1
ATOM 2113 N N . THR A 1 277 ? 7.656 -20.183 7.802 1.00 77.00 277 THR A N 1
ATOM 2114 C CA . THR A 1 277 ? 9.025 -19.752 7.515 1.00 77.00 277 THR A CA 1
ATOM 2115 C C . THR A 1 277 ? 9.996 -20.932 7.598 1.00 77.00 277 THR A C 1
ATOM 2117 O O . THR A 1 277 ? 9.794 -21.855 8.401 1.00 77.00 277 THR A O 1
ATOM 2120 N N . PRO A 1 278 ? 11.090 -20.917 6.812 1.00 66.88 278 PRO A N 1
ATOM 2121 C CA . PRO A 1 278 ? 12.189 -21.860 6.993 1.00 66.88 278 PRO A CA 1
ATOM 2122 C C . PRO A 1 278 ? 12.745 -21.718 8.419 1.00 66.88 278 PRO A C 1
ATOM 2124 O O . PRO A 1 278 ? 13.339 -20.698 8.756 1.00 66.88 278 PRO A O 1
ATOM 2127 N N . GLY A 1 279 ? 12.492 -22.711 9.277 1.00 72.75 279 GLY A N 1
ATOM 2128 C CA . GLY A 1 279 ? 12.802 -22.651 10.714 1.00 72.75 279 GLY A CA 1
ATOM 2129 C C . GLY A 1 279 ? 11.611 -22.891 11.647 1.00 72.75 279 GLY A C 1
ATOM 2130 O O . GLY A 1 279 ? 11.792 -22.878 12.860 1.00 72.75 279 GLY A O 1
ATOM 2131 N N . GLY A 1 280 ? 10.411 -23.141 11.108 1.00 74.69 280 GLY A N 1
ATOM 2132 C CA . GLY A 1 280 ? 9.236 -23.533 11.898 1.00 74.69 280 GLY A CA 1
ATOM 2133 C C . GLY A 1 280 ? 8.430 -22.364 12.471 1.00 74.69 280 GLY A C 1
ATOM 2134 O O . GLY A 1 280 ? 7.545 -22.583 13.295 1.00 74.69 280 GLY A O 1
ATOM 2135 N N . GLY A 1 281 ? 8.718 -21.131 12.045 1.00 78.56 281 GLY A N 1
ATOM 2136 C CA . GLY A 1 281 ? 7.871 -19.975 12.328 1.00 78.56 281 GLY A CA 1
ATOM 2137 C C . GLY A 1 281 ? 6.709 -19.860 11.339 1.00 78.56 281 GLY A C 1
ATOM 2138 O O . GLY A 1 281 ? 6.596 -20.632 10.388 1.00 78.56 281 GLY A O 1
ATOM 2139 N N . SER A 1 282 ? 5.851 -18.865 11.552 1.00 81.00 282 SER A N 1
ATOM 2140 C CA . SER A 1 282 ? 4.800 -18.476 10.609 1.00 81.00 282 SER A CA 1
ATOM 2141 C C . SER A 1 282 ? 4.941 -16.990 10.296 1.00 81.00 282 SER A C 1
ATOM 2143 O O . SER A 1 282 ? 5.067 -16.169 11.206 1.00 81.00 282 SER A O 1
ATOM 2145 N N . GLU A 1 283 ? 4.972 -16.651 9.012 1.00 82.69 283 GLU A N 1
ATOM 2146 C CA . GLU A 1 283 ? 4.889 -15.288 8.509 1.00 82.69 283 GLU A CA 1
ATOM 2147 C C . GLU A 1 283 ? 3.434 -14.989 8.164 1.00 82.69 283 GLU A C 1
ATOM 2149 O O . GLU A 1 283 ? 2.765 -15.751 7.460 1.00 82.69 283 GLU A O 1
ATOM 2154 N N . ARG A 1 284 ? 2.952 -13.860 8.679 1.00 80.81 284 ARG A N 1
ATOM 2155 C CA . ARG A 1 284 ? 1.576 -13.428 8.490 1.00 80.81 284 ARG A CA 1
ATOM 2156 C C . ARG A 1 284 ? 1.379 -12.860 7.084 1.00 80.81 284 ARG A C 1
ATOM 2158 O O . ARG A 1 284 ? 2.101 -11.950 6.685 1.00 80.81 284 ARG A O 1
ATOM 2165 N N . GLY A 1 285 ? 0.360 -13.342 6.385 1.00 82.38 285 GLY A N 1
ATOM 2166 C CA . GLY A 1 285 ? -0.070 -12.825 5.092 1.00 82.38 285 GLY A CA 1
ATOM 2167 C C . GLY A 1 285 ? -1.016 -11.632 5.210 1.00 82.38 285 GLY A C 1
ATOM 2168 O O . GLY A 1 285 ? -1.727 -11.464 6.209 1.00 82.38 285 GLY A O 1
ATOM 2169 N N . PHE A 1 286 ? -1.043 -10.812 4.162 1.00 79.38 286 PHE A N 1
ATOM 2170 C CA . PHE A 1 286 ? -1.817 -9.576 4.116 1.00 79.38 286 PHE A CA 1
ATOM 2171 C C . PHE A 1 286 ? -3.319 -9.809 3.920 1.00 79.38 286 PHE A C 1
ATOM 2173 O O . PHE A 1 286 ? -4.118 -9.153 4.569 1.00 79.38 286 PHE A O 1
ATOM 2180 N N . PHE A 1 287 ? -3.730 -10.774 3.102 1.00 78.31 287 PHE A N 1
ATOM 2181 C CA . PHE A 1 287 ? -5.102 -10.913 2.609 1.00 78.31 287 PHE A CA 1
ATOM 2182 C C . PHE A 1 287 ? -5.670 -12.322 2.830 1.00 78.31 287 PHE A C 1
ATOM 2184 O O . PHE A 1 287 ? -6.011 -13.037 1.885 1.00 78.31 287 PHE A O 1
ATOM 2191 N N . GLN A 1 288 ? -5.832 -12.717 4.098 1.00 78.19 288 GLN A N 1
ATOM 2192 C CA . GLN A 1 288 ? -6.363 -14.043 4.467 1.00 78.19 288 GLN A CA 1
ATOM 2193 C C . GLN A 1 288 ? -7.751 -14.337 3.887 1.00 78.19 288 GLN A C 1
ATOM 2195 O O . GLN A 1 288 ? -8.093 -15.495 3.651 1.00 78.19 288 GLN A O 1
ATOM 2200 N N . MET A 1 289 ? -8.549 -13.299 3.614 1.00 71.38 289 MET A N 1
ATOM 2201 C CA . MET A 1 289 ? -9.861 -13.447 2.980 1.00 71.38 289 MET A CA 1
ATOM 2202 C C . MET A 1 289 ? -9.788 -14.063 1.574 1.00 71.38 289 MET A C 1
ATOM 2204 O O . MET A 1 289 ? -10.797 -14.559 1.085 1.00 71.38 289 MET A O 1
ATOM 2208 N N . LEU A 1 290 ? -8.609 -14.083 0.939 1.00 79.12 290 LEU A N 1
ATOM 2209 C CA . LEU A 1 290 ? -8.376 -14.713 -0.362 1.00 79.12 290 LEU A CA 1
ATOM 2210 C C . LEU A 1 290 ? -8.068 -16.218 -0.264 1.00 79.12 290 LEU A C 1
ATOM 2212 O O . LEU A 1 290 ? -7.905 -16.874 -1.294 1.00 79.12 290 LEU A O 1
ATOM 2216 N N . ALA A 1 291 ? -8.016 -16.807 0.937 1.00 79.88 291 ALA A N 1
ATOM 2217 C CA . ALA A 1 291 ? -7.773 -18.242 1.107 1.00 79.88 291 ALA A CA 1
ATOM 2218 C C . ALA A 1 291 ? -8.746 -19.140 0.308 1.00 79.88 291 ALA A C 1
ATOM 2220 O O . ALA A 1 291 ? -8.285 -20.121 -0.276 1.00 79.88 291 ALA A O 1
ATOM 2221 N N . PRO A 1 292 ? -10.053 -18.824 0.171 1.00 77.94 292 PRO A N 1
ATOM 2222 C CA . PRO A 1 292 ? -10.960 -19.604 -0.675 1.00 77.94 292 PRO A CA 1
ATOM 2223 C C . PRO A 1 292 ? -10.616 -19.567 -2.173 1.00 77.94 292 PRO A C 1
ATOM 2225 O O . PRO A 1 292 ? -10.942 -20.520 -2.888 1.00 77.94 292 PRO A O 1
ATOM 2228 N N . LEU A 1 293 ? -9.960 -18.497 -2.639 1.00 77.44 293 LEU A N 1
ATOM 2229 C CA . LEU A 1 293 ? -9.559 -18.301 -4.035 1.00 77.44 293 LEU A CA 1
ATOM 2230 C C . LEU A 1 293 ? -8.316 -19.136 -4.380 1.00 77.44 293 LEU A C 1
ATOM 2232 O O . LEU A 1 293 ? -8.316 -19.876 -5.363 1.00 77.44 293 LEU A O 1
ATOM 2236 N N . PHE A 1 294 ? -7.269 -19.058 -3.554 1.00 81.94 294 PHE A N 1
ATOM 2237 C CA . PHE A 1 294 ? -6.003 -19.767 -3.795 1.00 81.94 294 PHE A CA 1
ATOM 2238 C C . PHE A 1 294 ? -5.981 -21.191 -3.224 1.00 81.94 294 PHE A C 1
ATOM 2240 O O . PHE A 1 294 ? -5.299 -22.064 -3.756 1.00 81.94 294 PHE A O 1
ATOM 2247 N N . GLY A 1 295 ? -6.779 -21.452 -2.191 1.00 80.31 295 GLY A N 1
ATOM 2248 C CA . GLY A 1 295 ? -6.756 -22.678 -1.400 1.00 80.31 295 GLY A CA 1
ATOM 2249 C C . GLY A 1 295 ? -5.938 -22.494 -0.122 1.00 80.31 295 GLY A C 1
ATOM 2250 O O . GLY A 1 295 ? -4.913 -21.813 -0.109 1.00 80.31 295 GLY A O 1
ATOM 2251 N N . HIS A 1 296 ? -6.389 -23.111 0.971 1.00 80.88 296 HIS A N 1
ATOM 2252 C CA . HIS A 1 296 ? -5.617 -23.141 2.212 1.00 80.88 296 HIS A CA 1
ATOM 2253 C C . HIS A 1 296 ? -4.276 -23.849 1.980 1.00 80.88 296 HIS A C 1
ATOM 2255 O O . HIS A 1 296 ? -4.233 -24.888 1.322 1.00 80.88 296 HIS A O 1
ATOM 2261 N N . GLY A 1 297 ? -3.191 -23.259 2.484 1.00 79.25 297 GLY A N 1
ATOM 2262 C CA . GLY A 1 297 ? -1.838 -23.790 2.316 1.00 79.25 297 GLY A CA 1
ATOM 2263 C C . GLY A 1 297 ? -1.266 -23.671 0.898 1.00 79.25 297 GLY A C 1
ATOM 2264 O O . GLY A 1 297 ? -0.245 -24.287 0.599 1.00 79.25 297 GLY A O 1
ATOM 2265 N N . ALA A 1 298 ? -1.884 -22.873 0.012 1.00 84.12 298 ALA A N 1
ATOM 2266 C CA . ALA A 1 298 ? -1.466 -22.731 -1.387 1.00 84.12 298 ALA A CA 1
ATOM 2267 C C . ALA A 1 298 ? 0.029 -22.419 -1.570 1.00 84.12 298 ALA A C 1
ATOM 2269 O O . ALA A 1 298 ? 0.625 -22.847 -2.556 1.00 84.12 298 ALA A O 1
ATOM 2270 N N . PHE A 1 299 ? 0.631 -21.707 -0.615 1.00 84.56 299 PHE A N 1
ATOM 2271 C CA . PHE A 1 299 ? 2.017 -21.243 -0.661 1.00 84.56 299 PHE A CA 1
ATOM 2272 C C . PHE A 1 299 ? 2.899 -21.821 0.464 1.00 84.56 299 PHE A C 1
ATOM 2274 O O . PHE A 1 299 ? 3.981 -21.299 0.709 1.00 84.56 299 PHE A O 1
ATOM 2281 N N . GLU A 1 300 ? 2.468 -22.887 1.152 1.00 79.69 300 GLU A N 1
ATOM 2282 C CA . GLU A 1 300 ? 3.228 -23.481 2.272 1.00 79.69 300 GLU A CA 1
ATOM 2283 C C . GLU A 1 300 ? 4.441 -24.303 1.822 1.00 79.69 300 GLU A C 1
ATOM 2285 O O . GLU A 1 300 ? 5.471 -24.327 2.495 1.00 79.69 300 GLU A O 1
ATOM 2290 N N . LEU A 1 301 ? 4.329 -24.990 0.684 1.00 74.12 301 LEU A N 1
ATOM 2291 C CA . LEU A 1 301 ? 5.399 -25.831 0.155 1.00 74.12 301 LEU A CA 1
ATOM 2292 C C . LEU A 1 301 ? 6.223 -25.073 -0.897 1.00 74.12 301 LEU A C 1
ATOM 2294 O O . LEU A 1 301 ? 5.682 -24.218 -1.607 1.00 74.12 301 LEU A O 1
ATOM 2298 N N . PRO A 1 302 ? 7.517 -25.400 -1.063 1.00 70.00 302 PRO A N 1
ATOM 2299 C CA . PRO A 1 302 ? 8.293 -24.923 -2.197 1.00 70.00 302 PRO A CA 1
ATOM 2300 C C . PRO A 1 302 ? 7.824 -25.592 -3.496 1.00 70.00 302 PRO A C 1
ATOM 2302 O O . PRO A 1 302 ? 7.335 -26.726 -3.513 1.00 70.00 302 PRO A O 1
ATOM 2305 N N . TYR A 1 303 ? 8.008 -24.897 -4.618 1.00 62.78 303 TYR A N 1
ATOM 2306 C CA . TYR A 1 303 ? 7.852 -25.500 -5.943 1.00 62.78 303 TYR A CA 1
ATOM 2307 C C . TYR A 1 303 ? 8.828 -26.687 -6.108 1.00 62.78 303 TYR A C 1
ATOM 2309 O O . TYR A 1 303 ? 9.977 -26.567 -5.678 1.00 62.78 303 TYR A O 1
ATOM 2317 N N . PRO A 1 304 ? 8.429 -27.817 -6.731 1.00 66.19 304 PRO A N 1
ATOM 2318 C CA . PRO A 1 304 ? 7.166 -28.074 -7.440 1.00 66.19 304 PRO A CA 1
ATOM 2319 C C . PRO A 1 304 ? 6.037 -28.674 -6.590 1.00 66.19 304 PRO A C 1
ATOM 2321 O O . PRO A 1 304 ? 4.937 -28.852 -7.097 1.00 66.19 304 PRO A O 1
ATOM 2324 N N . ASN A 1 305 ? 6.270 -28.962 -5.310 1.00 69.12 305 ASN A N 1
ATOM 2325 C CA . ASN A 1 305 ? 5.312 -29.684 -4.458 1.00 69.12 305 ASN A CA 1
ATOM 2326 C C . ASN A 1 305 ? 4.136 -28.818 -3.979 1.00 69.12 305 ASN A C 1
ATOM 2328 O O . ASN A 1 305 ? 3.260 -29.281 -3.256 1.00 69.12 305 ASN A O 1
ATOM 2332 N N . SER A 1 306 ? 4.139 -27.549 -4.365 1.00 72.81 306 SER A N 1
ATOM 2333 C CA . SER A 1 306 ? 3.185 -26.541 -3.946 1.00 72.81 306 SER A CA 1
ATOM 2334 C C . SER A 1 306 ? 2.022 -26.431 -4.928 1.00 72.81 306 SER A C 1
ATOM 2336 O O . SER A 1 306 ? 2.266 -26.224 -6.123 1.00 72.81 306 SER A O 1
ATOM 2338 N N . PRO A 1 307 ? 0.761 -26.502 -4.463 1.00 72.06 307 PRO A N 1
ATOM 2339 C CA . PRO A 1 307 ? -0.386 -26.303 -5.336 1.00 72.06 307 PRO A CA 1
ATOM 2340 C C . PRO A 1 307 ? -0.461 -24.865 -5.881 1.00 72.06 307 PRO A C 1
ATOM 2342 O O . PRO A 1 307 ? -1.144 -24.676 -6.887 1.00 72.06 307 PRO A O 1
ATOM 2345 N N . ARG A 1 308 ? 0.241 -23.878 -5.284 1.00 81.50 308 ARG A N 1
ATOM 2346 C CA . ARG A 1 308 ? 0.353 -22.451 -5.677 1.00 81.50 308 ARG A CA 1
ATOM 2347 C C . ARG A 1 308 ? -0.932 -21.886 -6.274 1.00 81.50 308 ARG A C 1
ATOM 2349 O O . ARG A 1 308 ? -1.875 -21.552 -5.572 1.00 81.50 308 ARG A O 1
ATOM 2356 N N . LEU A 1 309 ? -0.961 -21.778 -7.598 1.00 84.75 309 LEU A N 1
ATOM 2357 C CA . LEU A 1 309 ? -2.025 -21.130 -8.351 1.00 84.75 309 LEU A CA 1
ATOM 2358 C C . LEU A 1 309 ? -3.010 -22.128 -8.963 1.00 84.75 309 LEU A C 1
ATOM 2360 O O . LEU A 1 309 ? -3.876 -21.721 -9.721 1.00 84.75 309 LEU A O 1
ATOM 2364 N N . SER A 1 310 ? -2.905 -23.425 -8.677 1.00 80.69 310 SER A N 1
ATOM 2365 C CA . SER A 1 310 ? -3.749 -24.461 -9.293 1.00 80.69 310 SER A CA 1
ATOM 2366 C C . SER A 1 310 ? -5.242 -24.209 -9.076 1.00 80.69 310 SER A C 1
ATOM 2368 O O . SER A 1 310 ? -6.013 -24.242 -10.036 1.00 80.69 310 SER A O 1
ATOM 2370 N N . ARG A 1 311 ? -5.663 -23.902 -7.842 1.00 81.44 311 ARG A N 1
ATOM 2371 C CA . ARG A 1 311 ? -7.063 -23.570 -7.533 1.00 81.44 311 ARG A CA 1
ATOM 2372 C C . ARG A 1 311 ? -7.504 -22.278 -8.215 1.00 81.44 311 ARG A C 1
ATOM 2374 O O . ARG A 1 311 ? -8.561 -22.260 -8.833 1.00 81.44 311 ARG A O 1
ATOM 2381 N N . PHE A 1 312 ? -6.665 -21.245 -8.167 1.00 80.81 312 PHE A N 1
ATOM 2382 C CA . PHE A 1 312 ? -6.903 -19.990 -8.876 1.00 80.81 312 PHE A CA 1
ATOM 2383 C C . PHE A 1 312 ? -7.123 -20.243 -10.381 1.00 80.81 312 PHE A C 1
ATOM 2385 O O . PHE A 1 312 ? -8.186 -19.942 -10.908 1.00 80.81 312 PHE A O 1
ATOM 2392 N N . LEU A 1 313 ? -6.186 -20.928 -11.044 1.00 79.69 313 LEU A N 1
ATOM 2393 C CA . LEU A 1 313 ? -6.209 -21.246 -12.478 1.00 79.69 313 LEU A CA 1
ATOM 2394 C C . LEU A 1 313 ? -7.348 -22.193 -12.898 1.00 79.69 313 LEU A C 1
ATOM 2396 O O . LEU A 1 313 ? -7.819 -22.111 -14.031 1.00 79.69 313 LEU A O 1
ATOM 2400 N N . SER A 1 314 ? -7.789 -23.100 -12.023 1.00 71.88 314 SER A N 1
ATOM 2401 C CA . SER A 1 314 ? -8.933 -23.998 -12.276 1.00 71.88 314 SER A CA 1
ATOM 2402 C C . SER A 1 314 ? -10.283 -23.318 -12.047 1.00 71.88 314 SER A C 1
ATOM 2404 O O . SER A 1 314 ? -11.244 -23.588 -12.770 1.00 71.88 314 SER A O 1
ATOM 2406 N N . GLY A 1 315 ? -10.353 -22.375 -11.105 1.00 63.19 315 GLY A N 1
ATOM 2407 C CA . GLY A 1 315 ? -11.475 -21.443 -11.003 1.00 63.19 315 GLY A CA 1
ATOM 2408 C C . GLY A 1 315 ? -11.642 -20.636 -12.293 1.00 63.19 315 GLY A C 1
ATOM 2409 O O . GLY A 1 315 ? -12.758 -20.400 -12.739 1.00 63.19 315 GLY A O 1
ATOM 2410 N N . CYS A 1 316 ? -10.535 -20.338 -12.977 1.00 52.75 316 CYS A N 1
ATOM 2411 C CA . CYS A 1 316 ? -10.540 -19.637 -14.254 1.00 52.75 316 CYS A CA 1
ATOM 2412 C C . CYS A 1 316 ? -11.027 -20.452 -15.475 1.00 52.75 316 CYS A C 1
ATOM 2414 O O . CYS A 1 316 ? -11.060 -19.900 -16.576 1.00 52.75 316 CYS A O 1
ATOM 2416 N N . THR A 1 317 ? -11.274 -21.767 -15.387 1.00 42.59 317 THR A N 1
ATOM 2417 C CA . THR A 1 317 ? -11.644 -22.618 -16.549 1.00 42.59 317 THR A CA 1
ATOM 2418 C C . THR A 1 317 ? -13.093 -23.097 -16.542 1.00 42.59 317 THR A C 1
ATOM 2420 O O . THR A 1 317 ? -13.571 -23.558 -17.577 1.00 42.59 317 THR A O 1
ATOM 2423 N N . THR A 1 318 ? -13.815 -22.996 -15.425 1.00 36.09 318 THR A N 1
ATOM 2424 C CA . THR A 1 318 ? -15.145 -23.602 -15.288 1.00 36.09 318 THR A CA 1
ATOM 2425 C C . THR A 1 318 ? -16.239 -22.547 -15.139 1.00 36.09 318 THR A C 1
ATOM 2427 O O . THR A 1 318 ? -16.516 -22.066 -14.051 1.00 36.09 318 THR A O 1
ATOM 2430 N N . ASN A 1 319 ? -16.972 -22.281 -16.227 1.00 38.28 319 ASN A N 1
ATOM 2431 C CA . ASN A 1 319 ? -18.280 -21.599 -16.184 1.00 38.28 319 ASN A CA 1
ATOM 2432 C C . ASN A 1 319 ? -19.380 -22.441 -15.495 1.00 38.28 319 ASN A C 1
ATOM 2434 O O . ASN A 1 319 ? -20.560 -22.109 -15.560 1.00 38.28 319 ASN A O 1
ATOM 2438 N N . VAL A 1 320 ? -19.029 -23.577 -14.884 1.00 32.84 320 VAL A N 1
ATOM 2439 C CA . VAL A 1 320 ? -19.988 -24.564 -14.384 1.00 32.84 320 VAL A CA 1
ATOM 2440 C C . VAL A 1 320 ? -19.411 -25.269 -13.158 1.00 32.84 320 VAL A C 1
ATOM 2442 O O . VAL A 1 320 ? -18.962 -26.408 -13.211 1.00 32.84 320 VAL A O 1
ATOM 2445 N N . ASN A 1 321 ? -19.395 -24.586 -12.023 1.00 30.27 321 ASN A N 1
ATOM 2446 C CA . ASN A 1 321 ? -19.316 -25.252 -10.728 1.00 30.27 321 ASN A CA 1
ATOM 2447 C C . ASN A 1 321 ? -20.264 -24.492 -9.791 1.00 30.27 321 ASN A C 1
ATOM 2449 O O . ASN A 1 321 ? -20.226 -23.261 -9.819 1.00 30.27 321 ASN A O 1
ATOM 2453 N N . PRO A 1 322 ? -21.118 -25.129 -8.969 1.00 34.34 322 PRO A N 1
ATOM 2454 C CA . PRO A 1 322 ? -22.034 -24.390 -8.094 1.00 34.34 322 PRO A CA 1
ATOM 2455 C C . PRO A 1 322 ? -21.317 -23.444 -7.108 1.00 34.34 322 PRO A C 1
ATOM 2457 O O . PRO A 1 322 ? -21.923 -22.490 -6.638 1.00 34.34 322 PRO A O 1
ATOM 2460 N N . LEU A 1 323 ? -20.018 -23.671 -6.859 1.00 35.44 323 LEU A N 1
ATOM 2461 C CA . LEU A 1 323 ? -19.095 -22.780 -6.134 1.00 35.44 323 LEU A CA 1
ATOM 2462 C C . LEU A 1 323 ? -18.273 -21.839 -7.044 1.00 35.44 323 LEU A C 1
ATOM 2464 O O . LEU A 1 323 ? -17.738 -20.846 -6.570 1.00 35.44 323 LEU A O 1
ATOM 2468 N N . GLY A 1 324 ? -18.156 -22.140 -8.340 1.00 34.94 324 GLY A N 1
ATOM 2469 C CA . GLY A 1 324 ? -17.480 -21.306 -9.347 1.00 34.94 324 GLY A CA 1
ATOM 2470 C C . GLY A 1 324 ? -18.386 -20.212 -9.921 1.00 34.94 324 GLY A C 1
ATOM 2471 O O . GLY A 1 324 ? -17.915 -19.132 -10.244 1.00 34.94 324 GLY A O 1
ATOM 2472 N N . ALA A 1 325 ? -19.704 -20.430 -9.932 1.00 36.81 325 ALA A N 1
ATOM 2473 C CA . ALA A 1 325 ? -20.694 -19.382 -10.197 1.00 36.81 325 ALA A CA 1
ATOM 2474 C C . ALA A 1 325 ? -20.785 -18.335 -9.063 1.00 36.81 325 ALA A C 1
ATOM 2476 O O . ALA A 1 325 ? -21.378 -17.280 -9.254 1.00 36.81 325 ALA A O 1
ATOM 2477 N N . GLN A 1 326 ? -20.213 -18.642 -7.891 1.00 38.75 326 GLN A N 1
ATOM 2478 C CA . GLN A 1 326 ? -20.191 -17.807 -6.683 1.00 38.75 326 GLN A CA 1
ATOM 2479 C C . GLN A 1 326 ? -18.879 -17.029 -6.496 1.00 38.75 326 GLN A C 1
ATOM 2481 O O . GLN A 1 326 ? -18.736 -16.372 -5.477 1.00 38.75 326 GLN A O 1
ATOM 2486 N N . LEU A 1 327 ? -17.909 -17.145 -7.411 1.00 39.50 327 LEU A N 1
ATOM 2487 C CA . LEU A 1 327 ? -16.603 -16.468 -7.330 1.00 39.50 327 LEU A CA 1
ATOM 2488 C C . LEU A 1 327 ? -16.423 -15.372 -8.389 1.00 39.50 327 LEU A C 1
ATOM 2490 O O . LEU A 1 327 ? -15.303 -14.912 -8.603 1.00 39.50 327 LEU A O 1
ATOM 2494 N N . GLY A 1 328 ? -17.525 -14.956 -9.022 1.00 39.28 328 GLY A N 1
ATOM 2495 C CA . GLY A 1 328 ? -17.534 -13.937 -10.061 1.00 39.28 328 GLY A CA 1
ATOM 2496 C C . GLY A 1 328 ? -16.771 -14.363 -11.314 1.00 39.28 328 GLY A C 1
ATOM 2497 O O . GLY A 1 328 ? -15.873 -15.202 -11.306 1.00 39.28 328 GLY A O 1
ATOM 2498 N N . GLN A 1 329 ? -17.121 -13.770 -12.445 1.00 43.47 329 GLN A N 1
ATOM 2499 C CA . GLN A 1 329 ? -16.199 -13.738 -13.573 1.00 43.47 329 GLN A CA 1
ATOM 2500 C C . GLN A 1 329 ? -14.853 -13.204 -13.073 1.00 43.47 329 GLN A C 1
ATOM 2502 O O . GLN A 1 329 ? -14.822 -12.299 -12.233 1.00 43.47 329 GLN A O 1
ATOM 2507 N N . LEU A 1 330 ? -13.746 -13.765 -13.561 1.00 47.38 330 LEU A N 1
ATOM 2508 C CA . LEU A 1 330 ? -12.438 -13.189 -13.277 1.00 47.38 330 LEU A CA 1
ATOM 2509 C C . LEU A 1 330 ? -12.487 -11.698 -13.579 1.00 47.38 330 LEU A C 1
ATOM 2511 O O . LEU A 1 330 ? -13.013 -11.273 -14.609 1.00 47.38 330 LEU A O 1
ATOM 2515 N N . THR A 1 331 ? -11.890 -10.904 -12.697 1.00 55.97 331 THR A N 1
ATOM 2516 C CA . THR A 1 331 ? -11.560 -9.537 -13.072 1.00 55.97 331 THR A CA 1
ATOM 2517 C C . THR A 1 331 ? -10.706 -9.591 -14.349 1.00 55.97 331 THR A C 1
ATOM 2519 O O . THR A 1 331 ? -9.940 -10.547 -14.524 1.00 55.97 331 THR A O 1
ATOM 2522 N N . PRO A 1 332 ? -10.788 -8.597 -15.251 1.00 58.50 332 PRO A N 1
ATOM 2523 C CA . PRO A 1 332 ? -9.991 -8.573 -16.484 1.00 58.50 332 PRO A CA 1
ATOM 2524 C C . PRO A 1 332 ? -8.496 -8.882 -16.258 1.00 58.50 332 PRO A C 1
ATOM 2526 O O . PRO A 1 332 ? -7.854 -9.568 -17.052 1.00 58.50 332 PRO A O 1
ATOM 2529 N N . THR A 1 333 ? -7.959 -8.471 -15.105 1.00 65.56 333 THR A N 1
ATOM 2530 C CA . THR A 1 333 ? -6.600 -8.773 -14.638 1.00 65.56 333 THR A CA 1
ATOM 2531 C C . THR A 1 333 ? -6.339 -10.274 -14.430 1.00 65.56 333 THR A C 1
ATOM 2533 O O . THR A 1 333 ? -5.278 -10.769 -14.810 1.00 65.56 333 THR A O 1
ATOM 2536 N N . GLY A 1 334 ? -7.290 -11.021 -13.860 1.00 70.19 334 GLY A N 1
ATOM 2537 C CA . GLY A 1 334 ? -7.176 -12.466 -13.641 1.00 70.19 334 GLY A CA 1
ATOM 2538 C C . GLY A 1 334 ? -7.198 -13.277 -14.942 1.00 70.19 334 GLY A C 1
ATOM 2539 O O . GLY A 1 334 ? -6.443 -14.243 -15.086 1.00 70.19 334 GLY A O 1
ATOM 2540 N N . GLU A 1 335 ? -7.997 -12.856 -15.926 1.00 72.69 335 GLU A N 1
ATOM 2541 C CA . GLU A 1 335 ? -7.998 -13.463 -17.265 1.00 72.69 335 GLU A CA 1
ATOM 2542 C C . GLU A 1 335 ? -6.683 -13.211 -18.005 1.00 72.69 335 GLU A C 1
ATOM 2544 O O . GLU A 1 335 ? -6.111 -14.130 -18.600 1.00 72.69 335 GLU A O 1
ATOM 2549 N N . SER A 1 336 ? -6.175 -11.976 -17.956 1.00 76.19 336 SER A N 1
ATOM 2550 C CA . SER A 1 336 ? -4.875 -11.642 -18.539 1.00 76.19 336 SER A CA 1
ATOM 2551 C C . SER A 1 336 ? -3.735 -12.404 -17.863 1.00 76.19 336 SER A C 1
ATOM 2553 O O . SER A 1 336 ? -2.857 -12.906 -18.566 1.00 76.19 336 SER A O 1
ATOM 2555 N N . PHE A 1 337 ? -3.786 -12.609 -16.539 1.00 83.38 337 PHE A N 1
ATOM 2556 C CA . PHE A 1 337 ? -2.801 -13.440 -15.841 1.00 83.38 337 PHE A CA 1
ATOM 2557 C C . PHE A 1 337 ? -2.813 -14.875 -16.355 1.00 83.38 337 PHE A C 1
ATOM 2559 O O . PHE A 1 337 ? -1.765 -15.407 -16.717 1.00 83.38 337 PHE A O 1
ATOM 2566 N N . LYS A 1 338 ? -3.988 -15.510 -16.426 1.00 82.50 338 LYS A N 1
ATOM 2567 C CA . LYS A 1 338 ? -4.086 -16.895 -16.895 1.00 82.50 338 LYS A CA 1
ATOM 2568 C C . LYS A 1 338 ? -3.567 -17.048 -18.321 1.00 82.50 338 LYS A C 1
ATOM 2570 O O . LYS A 1 338 ? -2.792 -17.965 -18.581 1.00 82.50 338 LYS A O 1
ATOM 2575 N N . ARG A 1 339 ? -3.960 -16.148 -19.229 1.00 84.50 339 ARG A N 1
ATOM 2576 C CA . ARG A 1 339 ? -3.503 -16.171 -20.627 1.00 84.50 339 ARG A CA 1
ATOM 2577 C C . ARG A 1 339 ? -1.982 -16.060 -20.725 1.00 84.50 339 ARG A C 1
ATOM 2579 O O . ARG A 1 339 ? -1.367 -16.858 -21.433 1.00 84.50 339 ARG A O 1
ATOM 2586 N N . ALA A 1 340 ? -1.383 -15.120 -19.991 1.00 86.06 340 ALA A N 1
ATOM 2587 C CA . ALA A 1 340 ? 0.068 -14.953 -19.932 1.00 86.06 340 ALA A CA 1
ATOM 2588 C C . ALA A 1 340 ? 0.756 -16.207 -19.362 1.00 86.06 340 ALA A C 1
ATOM 2590 O O . ALA A 1 340 ? 1.676 -16.746 -19.977 1.00 86.06 340 ALA A O 1
ATOM 2591 N N . TRP A 1 341 ? 0.242 -16.734 -18.248 1.00 86.81 341 TRP A N 1
ATOM 2592 C CA . TRP A 1 341 ? 0.770 -17.922 -17.581 1.00 86.81 341 TRP A CA 1
ATOM 2593 C C . TRP A 1 341 ? 0.738 -19.163 -18.483 1.00 86.81 341 TRP A C 1
ATOM 2595 O O . TRP A 1 341 ? 1.751 -19.836 -18.661 1.00 86.81 341 TRP A O 1
ATOM 2605 N N . GLU A 1 342 ? -0.406 -19.467 -19.098 1.00 85.56 342 GLU A N 1
ATOM 2606 C CA . GLU A 1 342 ? -0.561 -20.603 -20.015 1.00 85.56 342 GLU A CA 1
ATOM 2607 C C . GLU A 1 342 ? 0.275 -20.440 -21.293 1.00 85.56 342 GLU A C 1
ATOM 2609 O O . GLU A 1 342 ? 0.762 -21.430 -21.845 1.00 85.56 342 GLU A O 1
ATOM 2614 N N . GLY A 1 343 ? 0.468 -19.203 -21.764 1.00 85.31 343 GLY A N 1
ATOM 2615 C CA . GLY A 1 343 ? 1.419 -18.871 -22.827 1.00 85.31 343 GLY A CA 1
ATOM 2616 C C . GLY A 1 343 ? 2.842 -19.292 -22.465 1.00 85.31 343 GLY A C 1
ATOM 2617 O O . GLY A 1 343 ? 3.427 -20.126 -23.154 1.00 85.31 343 GLY A O 1
ATOM 2618 N N . MET A 1 344 ? 3.347 -18.815 -21.325 1.00 85.62 344 MET A N 1
ATOM 2619 C CA . MET A 1 344 ? 4.695 -19.139 -20.843 1.00 85.62 344 MET A CA 1
ATOM 2620 C C . MET A 1 344 ? 4.894 -20.645 -20.612 1.00 85.62 344 MET A C 1
ATOM 2622 O O . MET A 1 344 ? 5.930 -21.204 -20.965 1.00 85.62 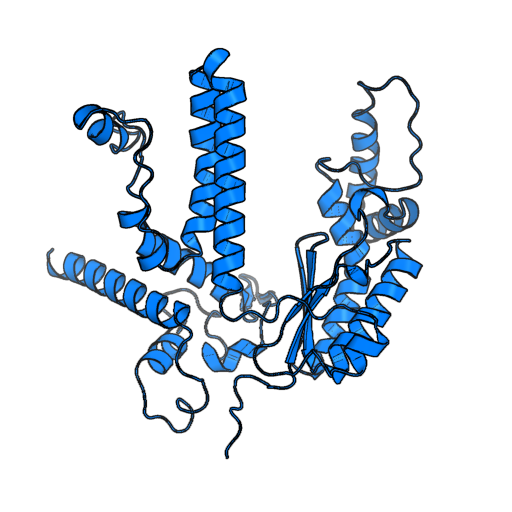344 MET A O 1
ATOM 2626 N N . GLN A 1 345 ? 3.898 -21.340 -20.050 1.00 82.44 345 GLN A N 1
ATOM 2627 C CA . GLN A 1 345 ? 3.982 -22.791 -19.833 1.00 82.44 345 GLN A CA 1
ATOM 2628 C C . GLN A 1 345 ? 4.063 -23.574 -21.153 1.00 82.44 345 GLN A C 1
ATOM 2630 O O . GLN A 1 345 ? 4.768 -24.584 -21.225 1.00 82.44 345 GLN A O 1
ATOM 2635 N N . ARG A 1 346 ? 3.364 -23.125 -22.206 1.00 83.44 346 ARG A N 1
ATOM 2636 C CA . ARG A 1 346 ? 3.468 -23.725 -23.546 1.00 83.44 346 ARG A CA 1
ATOM 2637 C C . ARG A 1 346 ? 4.844 -23.510 -24.157 1.00 83.44 346 ARG A C 1
ATOM 2639 O O . ARG A 1 346 ? 5.378 -24.459 -24.721 1.00 83.44 346 ARG A O 1
ATOM 2646 N N . GLU A 1 347 ? 5.417 -22.317 -24.014 1.00 80.69 347 GLU A N 1
ATOM 2647 C CA . GLU A 1 347 ? 6.780 -22.039 -24.473 1.00 80.69 347 GLU A CA 1
ATOM 2648 C C . GLU A 1 347 ? 7.773 -22.985 -23.803 1.00 80.69 347 GLU A C 1
ATOM 2650 O O . GLU A 1 347 ? 8.429 -23.754 -24.493 1.00 80.69 347 GLU A O 1
ATOM 2655 N N . VAL A 1 348 ? 7.800 -23.053 -22.470 1.00 77.56 348 VAL A N 1
ATOM 2656 C CA . VAL A 1 348 ? 8.723 -23.946 -21.746 1.00 77.56 348 VAL A CA 1
ATOM 2657 C C . VAL A 1 348 ? 8.576 -25.407 -22.190 1.00 77.56 348 VAL A C 1
ATOM 2659 O O . VAL A 1 348 ? 9.575 -26.083 -22.431 1.00 77.56 348 VAL A O 1
ATOM 2662 N N . ARG A 1 349 ? 7.344 -25.903 -22.367 1.00 75.38 349 ARG A N 1
ATOM 2663 C CA . ARG A 1 349 ? 7.105 -27.269 -22.870 1.00 75.38 349 ARG A CA 1
ATOM 2664 C C . ARG A 1 349 ? 7.577 -27.459 -24.310 1.00 75.38 349 ARG A C 1
ATOM 2666 O O . ARG A 1 349 ? 8.122 -28.511 -24.620 1.00 75.38 349 ARG A O 1
ATOM 2673 N N . GLY A 1 350 ? 7.393 -26.460 -25.170 1.00 71.69 350 GLY A N 1
ATOM 2674 C CA . GLY A 1 350 ? 7.891 -26.478 -26.545 1.00 71.69 350 GLY A CA 1
ATOM 2675 C C . GLY A 1 350 ? 9.417 -26.553 -26.617 1.00 71.69 350 GLY A C 1
ATOM 2676 O O . GLY A 1 350 ? 9.947 -27.238 -27.483 1.00 71.69 350 GLY A O 1
ATOM 2677 N N . TRP A 1 351 ? 10.122 -25.926 -25.673 1.00 66.94 351 TRP A N 1
ATOM 2678 C CA . TRP A 1 351 ? 11.583 -26.003 -25.583 1.00 66.94 351 TRP A CA 1
ATOM 2679 C C . TRP A 1 351 ? 12.051 -27.366 -25.067 1.00 66.94 351 TRP A C 1
ATOM 2681 O O . TRP A 1 351 ? 13.036 -27.897 -25.563 1.00 66.94 351 TRP A O 1
ATOM 2691 N N . ILE A 1 352 ? 11.324 -27.954 -24.110 1.00 63.56 352 ILE A N 1
ATOM 2692 C CA . ILE A 1 352 ? 11.625 -29.292 -23.573 1.00 63.56 352 ILE A CA 1
ATOM 2693 C C . ILE A 1 352 ? 11.366 -30.394 -24.612 1.00 63.56 352 ILE A C 1
ATOM 2695 O O . ILE A 1 352 ? 12.083 -31.384 -24.619 1.00 63.56 352 ILE A O 1
ATOM 2699 N N . LEU A 1 353 ? 10.353 -30.241 -25.472 1.00 59.72 353 LEU A N 1
ATOM 2700 C CA . LEU A 1 353 ? 9.991 -31.225 -26.506 1.00 59.72 353 LEU A CA 1
ATOM 2701 C C . LEU A 1 353 ? 10.714 -31.010 -27.850 1.00 59.72 353 LEU A C 1
ATOM 2703 O O . LEU A 1 353 ? 10.619 -31.860 -28.732 1.00 59.72 353 LEU A O 1
ATOM 2707 N N . GLY A 1 354 ? 11.370 -29.860 -28.029 1.00 50.03 354 GLY A N 1
ATOM 2708 C CA . GLY A 1 354 ? 12.159 -29.507 -29.216 1.00 50.03 354 GLY A CA 1
ATOM 2709 C C . GLY A 1 354 ? 13.671 -29.710 -29.053 1.00 50.03 354 GLY A C 1
ATOM 2710 O O . GLY A 1 354 ? 14.424 -29.356 -29.961 1.00 50.03 354 GLY A O 1
ATOM 2711 N N . CYS A 1 355 ? 14.106 -30.241 -27.909 1.00 43.53 355 CYS A N 1
ATOM 2712 C CA . CYS A 1 355 ? 15.427 -30.823 -27.656 1.00 43.53 355 CYS A CA 1
ATOM 2713 C C . CYS A 1 355 ? 15.272 -32.339 -27.530 1.00 43.53 355 CYS A C 1
ATOM 2715 O O . CYS A 1 355 ? 16.243 -33.044 -27.882 1.00 43.53 355 CYS A O 1
#

Organism: Emiliania huxleyi (NCBI:txid2903)